Protein AF-A0A7D9HR45-F1 (afdb_monomer)

Secondary structure (DSSP, 8-state):
-HHHHHHHHHHHHHHHHHHHHHHHHHHHHHHHHHHHHHHHHHHHHHHHHS----SSHHHHHHHHHHHHHHHHHHHHHHHHHTT-HHHHHHHHHHHHHHHHHHHHHHHHHHHSTTTHHHHHHHHH-TT-SSHHHHHHHHHHHHHHHHHHHHHHHHHHTT---------------------PPP------------------HHHHHHHHHHHHHSS----HHHHHHHHHHHHHHHHHHHHHHHS--

Solvent-accessible surface area (backbone atoms only — not comparable to full-atom values): 14797 Å² total; per-residue (Å²): 110,69,70,56,53,52,52,53,50,53,50,51,51,52,50,50,51,50,53,51,51,53,50,50,54,47,52,54,51,51,54,52,51,54,51,50,54,53,51,49,53,51,49,53,56,52,58,63,66,65,64,76,88,63,94,42,74,62,57,45,53,50,52,56,50,52,50,54,44,49,51,30,51,52,52,19,50,54,24,50,76,71,67,36,58,70,58,19,51,49,29,50,51,52,36,49,52,56,50,56,55,47,52,52,48,51,51,54,19,72,75,36,97,62,22,60,58,52,44,52,56,51,74,68,40,92,78,55,89,41,77,67,54,45,57,49,47,55,51,49,49,58,49,48,51,53,49,51,53,51,56,53,53,61,62,63,67,75,72,70,86,87,79,85,89,88,84,88,85,90,86,89,84,86,87,81,92,85,78,88,78,85,80,90,82,84,84,90,84,78,83,82,77,68,95,74,77,81,71,43,74,64,54,55,50,52,52,52,54,54,58,63,71,75,49,97,70,94,46,74,64,59,57,52,51,52,52,55,53,51,53,52,55,55,56,48,54,59,54,58,65,62,72,74,112

Nearest PDB structures (foldseek):
  4whe-assembly1_A  TM=5.361E-01  e=1.470E+00  Escherichia coli K-12
  7abk-assembly1_A  TM=2.715E-01  e=7.198E-01  Synechocystis sp. PCC 6803 substr. Kazusa

Sequence (245 aa):
MKEFIEKSLTQMCQQLTNVVDDRLAHLKRELSADNSATLETFANKKARLEKPQFKSKGNEQQYNHQLGVLDTVESATTALEHQDIDKAISFLQEGKVAIEARMKLIKLADTNDHGWQTVAEYMTNELADNSDDEKRIDRAEKTAEKKAKKANASKTSKSRPFQGYPNRIPYRNSMASRRPVFPDHNGPSGNAIGPCYKLSVASMYIALCFALESQHYRSTAVIRLLCSYLERLSSNKHKVLQATC

Radius of gyration: 37.07 Å; Cα contacts (8 Å, |Δi|>4): 46; chains: 1; bounding box: 98×56×125 Å

pLDDT: mean 71.06, std 19.85, range [32.88, 97.5]

Structure (mmCIF, N/CA/C/O backbone):
data_AF-A0A7D9HR45-F1
#
_entry.id   AF-A0A7D9HR45-F1
#
loop_
_atom_site.group_PDB
_atom_site.id
_atom_site.type_symbol
_atom_site.label_atom_id
_atom_site.label_alt_id
_atom_site.label_comp_id
_atom_site.label_asym_id
_atom_site.label_entity_id
_atom_site.label_seq_id
_atom_site.pdbx_PDB_ins_code
_atom_site.Cartn_x
_atom_site.Cartn_y
_atom_site.Cartn_z
_atom_site.occupancy
_atom_site.B_iso_or_equiv
_atom_site.auth_seq_id
_atom_site.auth_comp_id
_atom_site.auth_asym_id
_atom_site.auth_atom_id
_atom_site.pdbx_PDB_model_num
ATOM 1 N N . MET A 1 1 ? -44.336 4.864 53.335 1.00 78.69 1 MET A N 1
ATOM 2 C CA . MET A 1 1 ? -44.553 5.042 51.878 1.00 78.69 1 MET A CA 1
ATOM 3 C C . MET A 1 1 ? -43.667 6.147 51.297 1.00 78.69 1 MET A C 1
ATOM 5 O O . MET A 1 1 ? -42.874 5.827 50.427 1.00 78.69 1 MET A O 1
ATOM 9 N N . LYS A 1 2 ? -43.702 7.392 51.806 1.00 88.56 2 LYS A N 1
ATOM 10 C CA . LYS A 1 2 ? -42.804 8.483 51.349 1.00 88.56 2 LYS A CA 1
ATOM 11 C C . LYS A 1 2 ? -41.308 8.132 51.400 1.00 88.56 2 LYS A C 1
ATOM 13 O O . LYS A 1 2 ? -40.626 8.255 50.396 1.00 88.56 2 LYS A O 1
ATOM 18 N N . GLU A 1 3 ? -40.840 7.601 52.526 1.00 90.69 3 GLU A N 1
ATOM 19 C CA . GLU A 1 3 ? -39.423 7.250 52.727 1.00 90.69 3 GLU A CA 1
ATOM 20 C C . GLU A 1 3 ? -38.926 6.142 51.773 1.00 90.69 3 GLU A C 1
ATOM 22 O O . GLU A 1 3 ? -37.764 6.104 51.381 1.00 90.69 3 GLU A O 1
ATOM 27 N N . PHE A 1 4 ? -39.824 5.241 51.363 1.00 92.31 4 PHE A N 1
ATOM 28 C CA . PHE A 1 4 ? -39.520 4.197 50.383 1.00 92.31 4 PHE A CA 1
ATOM 29 C C . PHE A 1 4 ? -39.374 4.782 48.972 1.00 92.31 4 PHE A C 1
ATOM 31 O O . PHE A 1 4 ? -38.443 4.435 48.251 1.00 92.31 4 PHE A O 1
ATOM 38 N N . ILE A 1 5 ? -40.261 5.712 48.605 1.00 93.06 5 ILE A N 1
ATOM 39 C CA . ILE A 1 5 ? -40.208 6.425 47.322 1.00 93.06 5 ILE A CA 1
ATOM 40 C C . ILE A 1 5 ? -38.920 7.256 47.230 1.00 93.06 5 ILE A C 1
ATOM 42 O O . ILE A 1 5 ? -38.242 7.224 46.210 1.00 93.06 5 ILE A O 1
ATOM 46 N N . GLU A 1 6 ? -38.540 7.943 48.306 1.00 94.44 6 GLU A N 1
ATOM 47 C CA . GLU A 1 6 ? -37.326 8.763 48.366 1.00 94.44 6 GLU A CA 1
ATOM 48 C C . GLU A 1 6 ? -36.039 7.931 48.245 1.00 94.44 6 GLU A C 1
ATOM 50 O O . GLU A 1 6 ? -35.143 8.279 47.470 1.00 94.44 6 GLU A O 1
ATOM 55 N N . LYS A 1 7 ? -35.976 6.776 48.924 1.00 94.44 7 LYS A N 1
ATOM 56 C CA . LYS A 1 7 ? -34.871 5.814 48.768 1.00 94.44 7 LYS A CA 1
ATOM 57 C C . LYS A 1 7 ? -34.791 5.278 47.336 1.00 94.44 7 LYS A C 1
ATOM 59 O O . LYS A 1 7 ? -33.706 5.246 46.761 1.00 94.44 7 LYS A O 1
ATOM 64 N N . SER A 1 8 ? -35.929 4.926 46.735 1.00 94.56 8 SER A N 1
ATOM 65 C CA . SER A 1 8 ? -35.987 4.430 45.355 1.00 94.56 8 SER A CA 1
ATOM 66 C C . SER A 1 8 ? -35.562 5.486 44.328 1.00 94.56 8 SER A C 1
ATOM 68 O O . SER A 1 8 ? -34.850 5.157 43.382 1.00 94.56 8 SER A O 1
ATOM 70 N N . LEU A 1 9 ? -35.974 6.746 44.497 1.00 93.31 9 LEU A N 1
ATOM 71 C CA . LEU A 1 9 ? -35.584 7.849 43.612 1.00 93.31 9 LEU A CA 1
ATOM 72 C C . LEU A 1 9 ? -34.087 8.145 43.720 1.00 93.31 9 LEU A C 1
ATOM 74 O O . LEU A 1 9 ? -33.412 8.248 42.700 1.00 93.31 9 LEU A O 1
ATOM 78 N N . THR A 1 10 ? -33.555 8.205 44.942 1.00 95.50 10 THR A N 1
ATOM 79 C CA . THR A 1 10 ? -32.117 8.405 45.177 1.00 95.50 10 THR A CA 1
ATOM 80 C C . THR A 1 10 ? -31.291 7.288 44.539 1.00 95.50 10 THR A C 1
ATOM 82 O O . THR A 1 10 ? -30.285 7.557 43.885 1.00 95.50 10 THR A O 1
ATOM 85 N N . GLN A 1 11 ? -31.745 6.037 44.657 1.00 96.00 11 GLN A N 1
ATOM 86 C CA . GLN A 1 11 ? -31.084 4.892 44.036 1.00 96.00 11 GLN A CA 1
ATOM 87 C C . GLN A 1 11 ? -31.088 4.980 42.503 1.00 96.00 11 GLN A C 1
ATOM 89 O O . GLN A 1 11 ? -30.051 4.746 41.885 1.00 96.00 11 GLN A O 1
ATOM 94 N N . MET A 1 12 ? -32.211 5.364 41.887 1.00 95.12 12 MET A N 1
ATOM 95 C CA . MET A 1 12 ? -32.281 5.561 40.433 1.00 95.12 12 MET A CA 1
ATOM 96 C C . MET A 1 12 ? -31.390 6.712 39.959 1.00 95.12 12 MET A C 1
ATOM 98 O O . MET A 1 12 ? -30.691 6.559 38.961 1.00 95.12 12 MET A O 1
ATOM 102 N N . CYS A 1 13 ? -31.364 7.838 40.677 1.00 95.44 13 CYS A N 1
ATOM 103 C CA . CYS A 1 13 ? -30.472 8.954 40.361 1.00 95.44 13 CYS A CA 1
ATOM 104 C C . CYS A 1 13 ? -29.003 8.529 40.433 1.00 95.44 13 CYS A C 1
ATOM 106 O O . CYS A 1 13 ? -28.241 8.831 39.522 1.00 95.44 13 CYS A O 1
ATOM 108 N N . GLN A 1 14 ? -28.618 7.766 41.461 1.00 95.81 14 GLN A N 1
ATOM 109 C CA . GLN A 1 14 ? -27.256 7.251 41.586 1.00 95.81 14 GLN A CA 1
ATOM 110 C C . GLN A 1 14 ? -26.893 6.310 40.429 1.00 95.81 14 GLN A C 1
ATOM 112 O O . GLN A 1 14 ? -25.796 6.397 39.884 1.00 95.81 14 GLN A O 1
ATOM 117 N N . GLN A 1 15 ? -27.814 5.430 40.024 1.00 96.38 15 GLN A N 1
ATOM 118 C CA . GLN A 1 15 ? -27.613 4.554 38.868 1.00 96.38 15 GLN A CA 1
ATOM 119 C C . GLN A 1 15 ? -27.445 5.351 37.571 1.00 96.38 15 GLN A C 1
ATOM 121 O O . GLN A 1 15 ? -26.563 5.037 36.777 1.00 96.38 15 GLN A O 1
ATOM 126 N N . LEU A 1 16 ? -28.255 6.392 37.369 1.00 96.56 16 LEU A N 1
ATOM 127 C CA . LEU A 1 16 ? -28.152 7.287 36.217 1.00 96.56 16 LEU A CA 1
ATOM 128 C C . LEU A 1 16 ? -26.807 8.011 36.179 1.00 96.56 16 LEU A C 1
ATOM 130 O O . LEU A 1 16 ? -26.160 8.007 35.136 1.00 96.56 16 LEU A O 1
ATOM 134 N N . THR A 1 17 ? -26.365 8.568 37.308 1.00 96.88 17 THR A N 1
ATOM 135 C CA . THR A 1 17 ? -25.050 9.213 37.421 1.00 96.88 17 THR A CA 1
ATOM 136 C C . THR A 1 17 ? -23.937 8.242 37.052 1.00 96.88 17 THR A C 1
ATOM 138 O O . THR A 1 17 ? -23.129 8.553 36.184 1.00 96.88 17 THR A O 1
ATOM 141 N N . ASN A 1 18 ? -23.960 7.026 37.607 1.00 96.06 18 ASN A N 1
ATOM 142 C CA . ASN A 1 18 ? -22.952 6.012 37.305 1.00 96.06 18 ASN A CA 1
ATOM 143 C C . ASN A 1 18 ? -22.939 5.647 35.808 1.00 96.06 18 ASN A C 1
ATOM 145 O O . ASN A 1 18 ? -21.875 5.572 35.205 1.00 96.06 18 ASN A O 1
ATOM 149 N N . VAL A 1 19 ? -24.109 5.470 35.179 1.00 97.50 19 VAL A N 1
ATOM 150 C CA . VAL A 1 19 ? -24.196 5.175 33.737 1.00 97.50 19 VAL A CA 1
ATOM 151 C C . VAL A 1 19 ? -23.663 6.337 32.900 1.00 97.50 19 VAL A C 1
ATOM 153 O O . VAL A 1 19 ? -22.971 6.106 31.910 1.00 97.50 19 VAL A O 1
ATOM 156 N N . VAL A 1 20 ? -23.976 7.579 33.267 1.00 96.75 20 VAL A N 1
ATOM 157 C CA . VAL A 1 20 ? -23.471 8.765 32.563 1.00 96.75 20 VAL A CA 1
ATOM 158 C C . VAL A 1 20 ? -21.953 8.861 32.695 1.00 96.75 20 VAL A C 1
ATOM 160 O O . VAL A 1 20 ? -21.279 9.043 31.681 1.00 96.75 20 VAL A O 1
ATOM 163 N N . ASP A 1 21 ? -21.410 8.666 33.895 1.00 96.62 21 ASP A N 1
ATOM 164 C CA . ASP A 1 21 ? -19.968 8.686 34.149 1.00 96.62 21 ASP A CA 1
ATOM 165 C C . ASP A 1 21 ? -19.244 7.572 33.384 1.00 96.62 21 ASP A C 1
ATOM 167 O O . ASP A 1 21 ? -18.230 7.828 32.731 1.00 96.62 21 ASP A O 1
ATOM 171 N N . ASP A 1 22 ? -19.799 6.357 33.368 1.00 96.62 22 ASP A N 1
ATOM 172 C CA . ASP A 1 22 ? -19.251 5.226 32.617 1.00 96.62 22 ASP A CA 1
ATOM 173 C C . ASP A 1 22 ? -19.223 5.508 31.109 1.00 96.62 22 ASP A C 1
ATOM 175 O O . ASP A 1 22 ? -18.230 5.224 30.429 1.00 96.62 22 ASP A O 1
ATOM 179 N N . ARG A 1 23 ? -20.296 6.101 30.567 1.00 96.50 23 ARG A N 1
ATOM 180 C CA . ARG A 1 23 ? -20.385 6.458 29.143 1.00 96.50 23 ARG A CA 1
ATOM 181 C C . ARG A 1 23 ? -19.470 7.624 28.790 1.00 96.50 23 ARG A C 1
ATOM 183 O O . ARG A 1 23 ? -18.817 7.567 27.752 1.00 96.50 23 ARG A O 1
ATOM 190 N N . LEU A 1 24 ? -19.348 8.633 29.648 1.00 96.88 24 LEU A N 1
ATOM 191 C CA . LEU A 1 24 ? -18.399 9.731 29.458 1.00 96.88 24 LEU A CA 1
ATOM 192 C C . LEU A 1 24 ? -16.952 9.240 29.528 1.00 96.88 24 LEU A C 1
ATOM 194 O O . LEU A 1 24 ? -16.128 9.630 28.701 1.00 96.88 24 LEU A O 1
ATOM 198 N N . ALA A 1 25 ? -16.635 8.346 30.465 1.00 94.25 25 ALA A N 1
ATOM 1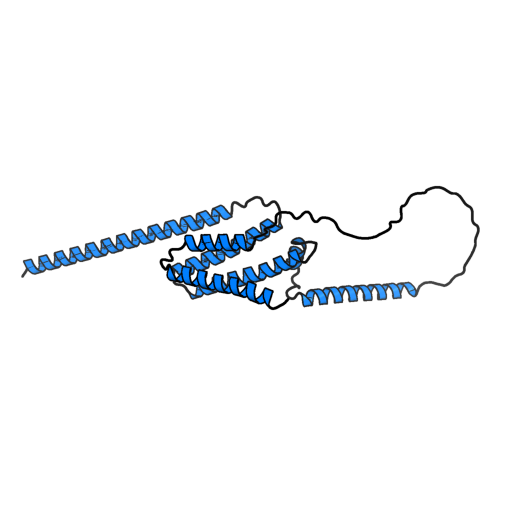99 C CA . ALA A 1 25 ? -15.318 7.733 30.564 1.00 94.25 25 ALA A CA 1
ATOM 200 C C . ALA A 1 25 ? -15.002 6.856 29.343 1.00 94.25 25 ALA A C 1
ATOM 202 O O . ALA A 1 25 ? -13.854 6.820 28.898 1.00 94.25 25 ALA A O 1
ATOM 203 N N . HIS A 1 26 ? -16.003 6.162 28.794 1.00 93.38 26 HIS A N 1
ATOM 204 C CA . HIS A 1 26 ? -15.876 5.408 27.548 1.00 93.38 26 HIS A CA 1
ATOM 205 C C . HIS A 1 26 ? -15.584 6.322 26.358 1.00 93.38 26 HIS A C 1
ATOM 207 O O . HIS A 1 26 ? -14.557 6.152 25.707 1.00 93.38 26 HIS A O 1
ATOM 213 N N . LEU A 1 27 ? -16.422 7.338 26.144 1.00 94.25 27 LEU A N 1
ATOM 214 C CA . LEU A 1 27 ? -16.266 8.304 25.056 1.00 94.25 27 LEU A CA 1
ATOM 215 C C . LEU A 1 27 ? -14.927 9.040 25.135 1.00 94.25 27 LEU A C 1
ATOM 217 O O . LEU A 1 27 ? -14.260 9.229 24.125 1.00 94.25 27 LEU A O 1
ATOM 221 N N . LYS A 1 28 ? -14.484 9.414 26.342 1.00 93.38 28 LYS A N 1
ATOM 222 C CA . LYS A 1 28 ? -13.169 10.031 26.549 1.00 93.38 28 LYS A CA 1
ATOM 223 C C . LYS A 1 28 ? -12.028 9.099 26.138 1.00 93.38 28 LYS A C 1
ATOM 225 O O . LYS A 1 28 ? -11.031 9.571 25.599 1.00 93.38 28 LYS A O 1
ATOM 230 N N . ARG A 1 29 ? -12.143 7.796 26.418 1.00 90.19 29 ARG A N 1
ATOM 231 C CA . ARG A 1 29 ? -11.140 6.801 26.011 1.00 90.19 29 ARG A CA 1
ATOM 232 C C . ARG A 1 29 ? -11.119 6.611 24.496 1.00 90.19 29 ARG A C 1
ATOM 234 O O . ARG A 1 29 ? -10.030 6.635 23.937 1.00 90.19 29 ARG A O 1
ATOM 241 N N . GLU A 1 30 ? -12.282 6.492 23.857 1.00 87.44 30 GLU A N 1
ATOM 242 C CA . GLU A 1 30 ? -12.395 6.397 22.391 1.00 87.44 30 GLU A CA 1
ATOM 243 C C . GLU A 1 30 ? -11.814 7.634 21.703 1.00 87.44 30 GLU A C 1
ATOM 245 O O . GLU A 1 30 ? -10.906 7.510 20.890 1.00 87.44 30 GLU A O 1
ATOM 250 N N . LEU A 1 31 ? -12.228 8.837 22.114 1.00 84.69 31 LEU A N 1
ATOM 251 C CA . LEU A 1 31 ? -11.752 10.083 21.510 1.00 84.69 31 LEU A CA 1
ATOM 252 C C . LEU A 1 31 ? -10.230 10.256 21.651 1.00 84.69 31 LEU A C 1
ATOM 254 O O . LEU A 1 31 ? -9.565 10.741 20.738 1.00 84.69 31 LEU A O 1
ATOM 258 N N . SER A 1 32 ? -9.663 9.879 22.801 1.00 85.50 32 SER A N 1
ATOM 259 C CA . SER A 1 32 ? -8.212 9.924 23.007 1.00 85.50 32 SER A CA 1
ATOM 260 C C . SER A 1 32 ? -7.472 8.928 22.113 1.00 85.50 32 SER A C 1
ATOM 262 O O . SER A 1 32 ? -6.438 9.289 21.555 1.00 85.50 32 SER A O 1
ATOM 264 N N . ALA A 1 33 ? -7.992 7.705 21.966 1.00 78.25 33 ALA A N 1
ATOM 265 C CA . ALA A 1 33 ? -7.389 6.674 21.126 1.00 78.25 33 ALA A CA 1
ATOM 266 C C . ALA A 1 33 ? -7.433 7.063 19.637 1.00 78.25 33 ALA A C 1
ATOM 268 O O . ALA A 1 33 ? -6.391 7.061 18.974 1.00 78.25 33 ALA A O 1
ATOM 269 N N . ASP A 1 34 ? -8.592 7.508 19.148 1.00 79.06 34 ASP A N 1
ATOM 270 C CA . ASP A 1 34 ? -8.790 7.933 17.758 1.00 79.06 34 ASP A CA 1
ATOM 271 C C . ASP A 1 34 ? -7.906 9.134 17.399 1.00 79.06 34 ASP A C 1
ATOM 273 O O . ASP A 1 34 ? -7.259 9.156 16.347 1.00 79.06 34 ASP A O 1
ATOM 277 N N . ASN A 1 35 ? -7.806 10.124 18.294 1.00 76.25 35 ASN A N 1
ATOM 278 C CA . ASN A 1 35 ? -6.944 11.286 18.080 1.00 76.25 35 ASN A CA 1
ATOM 279 C C . ASN A 1 35 ? -5.460 10.901 18.030 1.00 76.25 35 ASN A C 1
ATOM 281 O O . ASN A 1 35 ? -4.735 11.421 17.181 1.00 76.25 35 ASN A O 1
ATOM 285 N N . SER A 1 36 ? -4.990 9.991 18.895 1.00 73.69 36 SER A N 1
ATOM 286 C CA . SER A 1 36 ? -3.598 9.522 18.832 1.00 73.69 36 SER A CA 1
ATOM 287 C C . SER A 1 36 ? -3.296 8.771 17.535 1.00 73.69 36 SER A C 1
ATOM 289 O O . SER A 1 36 ? -2.312 9.091 16.871 1.00 73.69 36 SER A O 1
ATOM 291 N N . ALA A 1 37 ? -4.180 7.863 17.109 1.00 75.12 37 ALA A N 1
ATOM 292 C CA . ALA A 1 37 ? -4.012 7.109 15.868 1.00 75.12 37 ALA A CA 1
ATOM 293 C C . ALA A 1 37 ? -4.017 8.030 14.633 1.00 75.12 37 ALA A C 1
ATOM 295 O O . ALA A 1 37 ? -3.201 7.889 13.718 1.00 75.12 37 ALA A O 1
ATOM 296 N N . THR A 1 38 ? -4.884 9.045 14.632 1.00 73.00 38 THR A N 1
ATOM 297 C CA . THR A 1 38 ? -4.959 10.042 13.553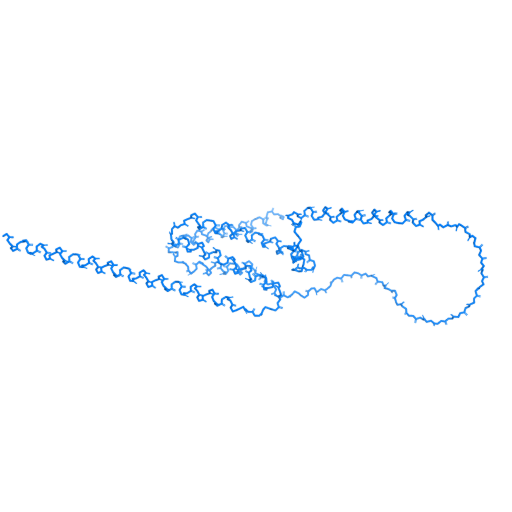 1.00 73.00 38 THR A CA 1
ATOM 298 C C . THR A 1 38 ? -3.698 10.914 13.487 1.00 73.00 38 THR A C 1
ATOM 300 O O . THR A 1 38 ? -3.193 11.213 12.404 1.00 73.00 38 THR A O 1
ATOM 303 N N . LEU A 1 39 ? -3.143 11.311 14.635 1.00 70.44 39 LEU A N 1
ATOM 304 C CA . LEU A 1 39 ? -1.902 12.087 14.678 1.00 70.44 39 LEU A CA 1
ATOM 305 C C . LEU A 1 39 ? -0.688 11.259 14.250 1.00 70.44 39 LEU A C 1
ATOM 307 O O . LEU A 1 39 ? 0.158 11.768 13.515 1.00 70.44 39 LEU A O 1
ATOM 311 N N . GLU A 1 40 ? -0.608 9.992 14.657 1.00 73.88 40 GLU A N 1
ATOM 312 C CA . GLU A 1 40 ? 0.475 9.092 14.250 1.00 73.88 40 GLU A CA 1
ATOM 313 C C . GLU A 1 40 ? 0.441 8.790 12.751 1.00 73.88 40 GLU A C 1
ATOM 315 O O . GLU A 1 40 ? 1.465 8.889 12.074 1.00 73.88 40 GLU A O 1
ATOM 320 N N . THR A 1 41 ? -0.733 8.499 12.189 1.00 72.75 41 THR A N 1
ATOM 321 C CA . THR A 1 41 ? -0.888 8.290 10.740 1.00 72.75 41 THR A CA 1
ATOM 322 C C . THR A 1 41 ? -0.517 9.542 9.943 1.00 72.75 41 THR A C 1
ATOM 324 O O . THR A 1 41 ? 0.205 9.445 8.947 1.00 72.75 41 THR A O 1
ATOM 327 N N . PHE A 1 42 ? -0.920 10.733 10.396 1.00 67.69 42 PHE A N 1
ATOM 328 C CA . PHE A 1 42 ? -0.520 11.994 9.768 1.00 67.69 42 PHE A CA 1
ATOM 329 C C . PHE A 1 42 ? 0.988 12.254 9.884 1.00 67.69 42 PHE A C 1
ATOM 331 O O . PHE A 1 42 ? 1.621 12.652 8.904 1.00 67.69 42 PHE A O 1
ATOM 338 N N . ALA A 1 43 ? 1.588 12.000 11.049 1.00 66.75 43 ALA A N 1
ATOM 339 C CA . ALA A 1 43 ? 3.026 12.143 11.263 1.00 66.75 43 ALA A CA 1
ATOM 340 C C . ALA A 1 43 ? 3.831 11.181 10.376 1.00 66.75 43 ALA A C 1
ATOM 342 O O . ALA A 1 43 ? 4.791 11.605 9.732 1.00 66.75 43 ALA A O 1
ATOM 343 N N . ASN A 1 44 ? 3.396 9.925 10.259 1.00 72.31 44 ASN A N 1
ATOM 344 C CA . ASN A 1 44 ? 4.008 8.925 9.387 1.00 72.31 44 ASN A CA 1
ATOM 345 C C . ASN A 1 44 ? 3.903 9.321 7.910 1.00 72.31 44 ASN A C 1
ATOM 347 O O . ASN A 1 44 ? 4.896 9.264 7.185 1.00 72.31 44 ASN A O 1
ATOM 351 N N . LYS A 1 45 ? 2.734 9.797 7.463 1.00 73.12 45 LYS A N 1
ATOM 352 C CA . LYS A 1 45 ? 2.549 10.327 6.101 1.00 73.12 45 LYS A CA 1
ATOM 353 C C . LYS A 1 45 ? 3.426 11.550 5.836 1.00 73.12 45 LYS A C 1
ATOM 355 O O . LYS A 1 45 ? 4.054 11.635 4.785 1.00 73.12 45 LYS A O 1
ATOM 360 N N . LYS A 1 46 ? 3.543 12.464 6.801 1.00 65.31 46 LYS A N 1
ATOM 361 C CA . LYS A 1 46 ? 4.410 13.645 6.705 1.00 65.31 46 LYS A CA 1
ATOM 362 C C . LYS A 1 46 ? 5.896 13.274 6.645 1.00 65.31 46 LYS A C 1
ATOM 364 O O . LYS A 1 46 ? 6.608 13.810 5.803 1.00 65.31 46 LYS A O 1
ATOM 369 N N . ALA A 1 47 ? 6.354 12.330 7.465 1.00 65.69 47 ALA A N 1
ATOM 370 C CA . ALA A 1 47 ? 7.735 11.843 7.444 1.00 65.69 47 ALA A CA 1
ATOM 371 C C . ALA A 1 47 ? 8.100 11.167 6.107 1.00 65.69 47 ALA A C 1
ATOM 373 O O . ALA A 1 47 ? 9.237 11.255 5.658 1.00 65.69 47 ALA A O 1
ATOM 374 N N . ARG A 1 48 ? 7.129 10.546 5.424 1.00 72.19 48 ARG A N 1
ATOM 375 C CA . ARG A 1 48 ? 7.313 9.965 4.078 1.00 72.19 48 ARG A CA 1
ATOM 376 C C . ARG A 1 48 ? 7.423 11.019 2.966 1.00 72.19 48 ARG A C 1
ATOM 378 O O . ARG A 1 48 ? 7.966 10.728 1.902 1.00 72.19 48 ARG A O 1
ATOM 385 N N . LEU A 1 49 ? 6.920 12.237 3.191 1.00 63.53 49 LEU A N 1
ATOM 386 C CA . LEU A 1 49 ? 7.044 13.355 2.245 1.00 63.53 49 LEU A CA 1
ATOM 387 C C . LEU A 1 49 ? 8.422 14.027 2.302 1.00 63.53 49 LEU A C 1
ATOM 389 O O . LEU A 1 49 ? 8.829 14.646 1.316 1.00 63.53 49 LEU A O 1
ATOM 393 N N . GLU A 1 50 ? 9.163 13.871 3.404 1.00 66.12 50 GLU A N 1
ATOM 394 C CA . GLU A 1 50 ? 10.588 14.208 3.483 1.00 66.12 50 GLU A CA 1
ATOM 395 C C . GLU A 1 50 ? 11.392 13.169 2.690 1.00 66.12 50 GLU A C 1
ATOM 397 O O . GLU A 1 50 ? 11.998 12.240 3.222 1.00 66.12 50 GLU A O 1
ATOM 402 N N . LYS A 1 51 ? 11.320 13.289 1.360 1.00 67.19 51 LYS A N 1
ATOM 403 C CA . LYS A 1 51 ? 11.901 12.320 0.432 1.00 67.19 51 LYS A CA 1
ATOM 404 C C . LYS A 1 51 ? 13.412 12.205 0.658 1.00 67.19 51 LYS A C 1
ATOM 406 O O . LYS A 1 51 ? 14.120 13.210 0.550 1.00 67.19 51 LYS A O 1
ATOM 411 N N . PRO A 1 52 ? 13.939 10.988 0.867 1.00 73.31 52 PRO A N 1
ATOM 412 C CA . PRO A 1 52 ? 15.371 10.751 0.781 1.00 73.31 52 PRO A CA 1
ATOM 413 C C . PRO A 1 52 ? 15.883 11.173 -0.599 1.00 73.31 52 PRO A C 1
ATOM 415 O O . PRO A 1 52 ? 15.223 10.937 -1.613 1.00 73.31 52 PRO A O 1
ATOM 418 N N . GLN A 1 53 ? 17.081 11.753 -0.676 1.00 81.88 53 GLN A N 1
ATOM 419 C CA . GLN A 1 53 ? 17.708 11.985 -1.974 1.00 81.88 53 GLN A CA 1
ATOM 420 C C . GLN A 1 53 ? 18.171 10.640 -2.555 1.00 81.88 53 GLN A C 1
ATOM 422 O O . GLN A 1 53 ? 19.152 10.044 -2.103 1.00 81.88 53 GLN A O 1
ATOM 427 N N . PHE A 1 54 ? 17.445 10.131 -3.550 1.00 84.69 54 PHE A N 1
ATOM 428 C CA . PHE A 1 54 ? 17.770 8.856 -4.181 1.00 84.69 54 PHE A CA 1
ATOM 429 C C . PHE A 1 54 ? 18.962 8.998 -5.133 1.00 84.69 54 PHE A C 1
ATOM 431 O O . PHE A 1 54 ? 19.010 9.888 -5.975 1.00 84.69 54 PHE A O 1
ATOM 438 N N . LYS A 1 55 ? 19.913 8.060 -5.049 1.00 87.44 55 LYS A N 1
ATOM 439 C CA . LYS A 1 55 ? 21.083 8.004 -5.949 1.00 87.44 55 LYS A CA 1
ATOM 440 C C . LYS A 1 55 ? 20.733 7.589 -7.384 1.00 87.44 55 LYS A C 1
ATOM 442 O O . LYS A 1 55 ? 21.508 7.834 -8.298 1.00 87.44 55 LYS A O 1
ATOM 447 N N . SER A 1 56 ? 19.606 6.901 -7.569 1.00 85.81 56 SER A N 1
ATOM 448 C CA . SER A 1 56 ? 19.155 6.363 -8.854 1.00 85.81 56 SER A CA 1
ATOM 449 C C . SER A 1 56 ? 17.664 6.613 -9.029 1.00 85.81 56 SER A C 1
ATOM 451 O O . SER A 1 56 ? 16.879 6.339 -8.118 1.00 85.81 56 SER A O 1
ATOM 453 N N . LYS A 1 57 ? 17.275 7.045 -10.232 1.00 84.75 57 LYS A N 1
ATOM 454 C CA . LYS A 1 57 ? 15.875 7.254 -10.626 1.00 84.75 57 LYS A CA 1
ATOM 455 C C . LYS A 1 57 ? 15.041 5.971 -10.516 1.00 84.75 57 LYS A C 1
ATOM 457 O O . LYS A 1 57 ? 13.871 6.026 -10.159 1.00 84.75 57 LYS A O 1
ATOM 462 N N . GLY A 1 58 ? 15.644 4.803 -10.761 1.00 84.81 58 GLY A N 1
ATOM 463 C CA . GLY A 1 58 ? 14.963 3.515 -10.589 1.00 84.81 58 GLY A CA 1
ATOM 464 C C . GLY A 1 58 ? 14.597 3.239 -9.126 1.00 84.81 58 GLY A C 1
ATOM 465 O O . GLY A 1 58 ? 13.495 2.776 -8.844 1.00 84.81 58 GLY A O 1
ATOM 466 N N . ASN A 1 59 ? 15.478 3.594 -8.185 1.00 87.81 59 ASN A N 1
ATOM 467 C CA . ASN A 1 59 ? 15.213 3.425 -6.752 1.00 87.81 59 ASN A CA 1
ATOM 468 C C . ASN A 1 59 ? 14.124 4.381 -6.266 1.00 87.81 59 ASN A C 1
ATOM 470 O O . ASN A 1 59 ? 13.274 3.980 -5.478 1.00 87.81 59 ASN A O 1
ATOM 474 N N . GLU A 1 60 ? 14.119 5.616 -6.767 1.00 87.94 6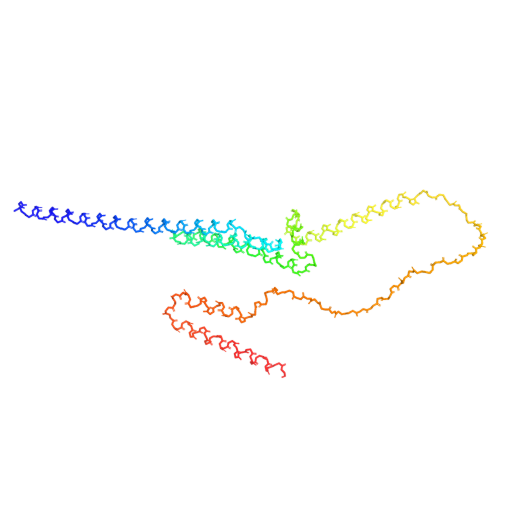0 GLU A N 1
ATOM 475 C CA . GLU A 1 60 ? 13.047 6.573 -6.492 1.00 87.94 60 GLU A CA 1
ATOM 476 C C . GLU A 1 60 ? 11.688 6.046 -6.976 1.00 87.94 60 GLU A C 1
ATOM 478 O O . GLU A 1 60 ? 10.710 6.059 -6.232 1.00 87.94 60 GLU A O 1
ATOM 483 N N . GLN A 1 61 ? 11.624 5.506 -8.197 1.00 85.31 61 GLN A N 1
ATOM 484 C CA . GLN A 1 61 ? 10.397 4.902 -8.723 1.00 85.31 61 GLN A CA 1
ATOM 485 C C . GLN A 1 61 ? 9.930 3.703 -7.890 1.00 85.31 61 GLN A C 1
ATOM 487 O O . GLN A 1 61 ? 8.731 3.533 -7.688 1.00 85.31 61 GLN A O 1
ATOM 492 N N . GLN A 1 62 ? 10.858 2.872 -7.406 1.00 89.31 62 GLN A N 1
ATOM 493 C CA . GLN A 1 62 ? 10.524 1.755 -6.520 1.00 89.31 62 GLN A CA 1
ATOM 494 C C . GLN A 1 62 ? 9.987 2.227 -5.176 1.00 89.31 62 GLN A C 1
ATOM 496 O O . GLN A 1 62 ? 8.971 1.719 -4.715 1.00 89.31 62 GLN A O 1
ATOM 501 N N . TYR A 1 63 ? 10.635 3.220 -4.575 1.00 90.00 63 TYR A N 1
ATOM 502 C CA . TYR A 1 63 ? 10.184 3.789 -3.316 1.00 90.00 63 TYR A CA 1
ATOM 503 C C . TYR A 1 63 ? 8.779 4.385 -3.440 1.00 90.00 63 TYR A C 1
ATOM 505 O O . TYR A 1 63 ? 7.914 4.074 -2.630 1.00 90.00 63 TYR A O 1
ATOM 513 N N . ASN A 1 64 ? 8.524 5.175 -4.488 1.00 88.69 64 ASN A N 1
ATOM 514 C CA . ASN A 1 64 ? 7.211 5.784 -4.712 1.00 88.69 64 ASN A CA 1
ATOM 515 C C . ASN A 1 64 ? 6.115 4.734 -4.958 1.00 88.69 64 ASN A C 1
ATOM 517 O O . ASN A 1 64 ? 5.003 4.886 -4.461 1.00 88.69 64 ASN A O 1
ATOM 521 N N . HIS A 1 65 ? 6.416 3.658 -5.694 1.00 90.88 65 HIS A N 1
ATOM 522 C CA . HIS A 1 65 ? 5.469 2.551 -5.866 1.00 90.88 65 HIS A CA 1
ATOM 523 C C . HIS A 1 65 ? 5.179 1.846 -4.535 1.00 90.88 65 HIS A C 1
ATOM 525 O O . HIS A 1 65 ? 4.013 1.652 -4.196 1.00 90.88 65 HIS A O 1
ATOM 531 N N . GLN A 1 66 ? 6.215 1.536 -3.750 1.00 92.88 66 GLN A N 1
ATOM 532 C CA . GLN A 1 66 ? 6.056 0.890 -2.447 1.00 92.88 66 GLN A CA 1
ATOM 533 C C . GLN A 1 66 ? 5.290 1.770 -1.454 1.00 92.88 66 GLN A C 1
ATOM 535 O O . GLN A 1 66 ? 4.534 1.249 -0.638 1.00 92.88 66 GLN A O 1
ATOM 540 N N . LEU A 1 67 ? 5.463 3.090 -1.536 1.00 90.25 67 LEU A N 1
ATOM 541 C CA . LEU A 1 67 ? 4.708 4.060 -0.753 1.00 90.25 67 LEU A CA 1
ATOM 542 C C . LEU A 1 67 ? 3.209 3.979 -1.070 1.00 90.25 67 LEU A C 1
ATOM 544 O O . LEU A 1 67 ? 2.402 3.882 -0.153 1.00 90.25 67 LEU A O 1
ATOM 548 N N . GLY A 1 68 ? 2.846 3.922 -2.355 1.00 89.31 68 GLY A N 1
ATOM 549 C CA . GLY A 1 68 ? 1.455 3.726 -2.768 1.00 89.31 68 GLY A CA 1
ATOM 550 C C . GLY A 1 68 ? 0.879 2.385 -2.301 1.00 89.31 68 GLY A C 1
ATOM 551 O O . GLY A 1 68 ? -0.229 2.341 -1.777 1.00 89.31 68 GLY A O 1
ATOM 552 N N . VAL A 1 69 ? 1.644 1.291 -2.410 1.00 93.00 69 VAL A N 1
ATOM 553 C CA . VAL A 1 69 ? 1.213 -0.023 -1.892 1.00 93.00 69 VAL A CA 1
ATOM 554 C C . VAL A 1 69 ? 1.004 0.028 -0.376 1.00 93.00 69 VAL A C 1
ATOM 556 O O . VAL A 1 69 ? 0.012 -0.498 0.123 1.00 93.00 69 VAL A O 1
ATOM 559 N N . LEU A 1 70 ? 1.895 0.686 0.366 1.00 90.69 70 LEU A N 1
ATOM 560 C CA . LEU A 1 70 ? 1.746 0.848 1.810 1.00 90.69 70 LEU A CA 1
ATOM 561 C C . LEU A 1 70 ? 0.465 1.616 2.162 1.00 90.69 70 LEU A C 1
ATOM 563 O O . LEU A 1 70 ? -0.281 1.158 3.023 1.00 90.69 70 LEU A O 1
ATOM 567 N N . ASP A 1 71 ? 0.160 2.702 1.449 1.00 90.94 71 ASP A N 1
ATOM 568 C CA . ASP A 1 71 ? -1.076 3.465 1.648 1.00 90.94 71 ASP A CA 1
ATOM 569 C C . ASP A 1 71 ? -2.334 2.610 1.386 1.00 90.94 71 ASP A C 1
ATOM 571 O O . ASP A 1 71 ? -3.315 2.716 2.129 1.00 90.94 71 ASP A O 1
ATOM 575 N N . THR A 1 72 ? -2.317 1.715 0.385 1.00 93.56 72 THR A N 1
ATOM 576 C CA . THR A 1 72 ? -3.443 0.782 0.147 1.00 93.56 72 THR A CA 1
ATOM 577 C C . THR A 1 72 ? -3.624 -0.214 1.295 1.00 93.56 72 THR A C 1
ATOM 579 O O . THR A 1 72 ? -4.751 -0.489 1.706 1.00 93.56 72 THR A O 1
ATOM 582 N N . VAL A 1 73 ? -2.527 -0.719 1.869 1.00 94.19 73 VAL A N 1
ATOM 583 C CA . VAL A 1 73 ? -2.561 -1.660 3.001 1.00 94.19 73 VAL A CA 1
ATOM 584 C C . VAL A 1 73 ? -3.013 -0.969 4.289 1.00 94.19 73 VAL A C 1
ATOM 586 O O . VAL A 1 73 ? -3.814 -1.529 5.037 1.00 94.19 73 VAL A O 1
ATOM 589 N N . GLU A 1 74 ? -2.553 0.257 4.543 1.00 91.69 74 GLU A N 1
ATOM 590 C CA . GLU A 1 74 ? -3.026 1.073 5.668 1.00 91.69 74 GLU A CA 1
ATOM 591 C C . GLU A 1 74 ? -4.524 1.369 5.536 1.00 91.69 74 GLU A C 1
ATOM 593 O O . GLU A 1 74 ? -5.269 1.172 6.492 1.00 91.69 74 GLU A O 1
ATOM 598 N N . SER A 1 75 ? -4.992 1.725 4.336 1.00 91.31 75 SER A N 1
ATOM 599 C CA . SER A 1 75 ? -6.419 1.962 4.071 1.00 91.31 75 SER A CA 1
ATOM 600 C C . SER A 1 75 ? -7.267 0.704 4.292 1.00 91.31 75 SER A C 1
ATOM 602 O O . SER A 1 75 ? -8.349 0.781 4.874 1.00 91.31 75 SER A O 1
ATOM 604 N N . ALA A 1 76 ? -6.763 -0.471 3.895 1.00 93.25 76 ALA A N 1
ATOM 605 C CA . ALA A 1 76 ? -7.405 -1.750 4.194 1.00 93.25 76 ALA A CA 1
ATOM 606 C C . ALA A 1 76 ? -7.459 -2.029 5.705 1.00 93.25 76 ALA A C 1
ATOM 608 O O . ALA A 1 76 ? -8.469 -2.516 6.204 1.00 93.25 76 ALA A O 1
ATOM 609 N N . THR A 1 77 ? -6.392 -1.698 6.436 1.00 92.56 77 THR A N 1
ATOM 610 C CA . THR A 1 77 ? -6.308 -1.898 7.891 1.00 92.56 77 THR A CA 1
ATOM 611 C C . THR A 1 77 ? -7.329 -1.023 8.614 1.00 92.56 77 THR A C 1
ATOM 613 O O . THR A 1 77 ? -8.110 -1.537 9.409 1.00 92.56 77 THR A O 1
ATOM 616 N N . THR A 1 78 ? -7.418 0.259 8.256 1.00 90.00 78 THR A N 1
ATOM 617 C CA . THR A 1 78 ? -8.433 1.177 8.793 1.00 90.00 78 THR A CA 1
ATOM 618 C C . THR A 1 78 ? -9.856 0.727 8.448 1.00 90.00 78 THR A C 1
ATOM 620 O O . THR A 1 78 ? -10.750 0.784 9.288 1.00 90.00 78 THR A O 1
ATOM 623 N N . ALA A 1 79 ? -10.093 0.210 7.237 1.00 92.00 79 ALA A N 1
ATOM 624 C CA . ALA A 1 79 ? -11.397 -0.356 6.886 1.00 92.00 79 ALA A CA 1
ATOM 625 C C . ALA A 1 79 ? -11.764 -1.561 7.778 1.00 92.00 79 ALA A C 1
ATOM 627 O O . ALA A 1 79 ? -12.908 -1.667 8.221 1.00 92.00 79 ALA A O 1
ATOM 628 N N . LEU A 1 80 ? -10.797 -2.426 8.109 1.00 91.81 80 LEU A N 1
ATOM 629 C CA . LEU A 1 80 ? -11.003 -3.545 9.036 1.00 91.81 80 LEU A CA 1
ATOM 630 C C . LEU A 1 80 ? -11.275 -3.084 10.475 1.00 91.81 80 LEU A C 1
ATOM 632 O O . LEU A 1 80 ? -12.126 -3.676 11.137 1.00 91.81 80 LEU A O 1
ATOM 636 N N . GLU A 1 81 ? -10.606 -2.030 10.951 1.00 89.12 81 GLU A N 1
ATOM 637 C CA . GLU A 1 81 ? -10.864 -1.423 12.270 1.00 89.12 81 GLU A CA 1
ATOM 638 C C . GLU A 1 81 ? -12.309 -0.918 12.388 1.00 89.12 81 GLU A C 1
ATOM 640 O O . GLU A 1 81 ? -12.953 -1.094 13.422 1.00 89.12 81 GLU A O 1
ATOM 645 N N . HIS A 1 82 ? -12.858 -0.383 11.295 1.00 88.44 82 HIS A N 1
ATOM 646 C CA . HIS A 1 82 ? -14.256 0.039 11.201 1.00 88.44 82 HIS A CA 1
ATOM 647 C C . HIS A 1 82 ? -15.236 -1.089 10.835 1.00 88.44 82 HIS A C 1
ATOM 649 O O . HIS A 1 82 ? -16.414 -0.815 10.607 1.00 88.44 82 HIS A O 1
ATOM 655 N N . GLN A 1 83 ? -14.779 -2.347 10.789 1.00 91.56 83 GLN A N 1
ATOM 656 C CA . GLN A 1 83 ? -15.572 -3.524 10.398 1.00 91.56 83 GLN A CA 1
ATOM 657 C C . GLN A 1 83 ? -16.187 -3.424 8.987 1.00 91.56 83 GLN A C 1
ATOM 659 O O . GLN A 1 83 ? -17.149 -4.123 8.666 1.00 91.56 83 GLN A O 1
ATOM 664 N N . ASP A 1 84 ? -15.612 -2.592 8.117 1.00 93.31 84 ASP A N 1
ATOM 665 C CA . ASP A 1 84 ? -16.016 -2.431 6.722 1.00 93.31 84 ASP A CA 1
ATOM 666 C C . ASP A 1 84 ? -15.244 -3.426 5.842 1.00 93.31 84 ASP A C 1
ATOM 668 O O . ASP A 1 84 ? -14.207 -3.127 5.238 1.00 93.31 84 ASP A O 1
ATOM 672 N N . ILE A 1 85 ? -15.738 -4.665 5.832 1.00 95.00 85 ILE A N 1
ATOM 673 C CA . ILE A 1 85 ? -15.071 -5.796 5.176 1.00 95.00 85 ILE A CA 1
ATOM 674 C C . ILE A 1 85 ? -15.032 -5.628 3.653 1.00 95.00 85 ILE A C 1
ATOM 676 O O . ILE A 1 85 ? -14.023 -5.957 3.027 1.00 95.00 85 ILE A O 1
ATOM 680 N N . ASP A 1 86 ? -16.090 -5.081 3.052 1.00 95.81 86 ASP A N 1
ATOM 681 C CA . ASP A 1 86 ? -16.176 -4.908 1.600 1.00 95.81 86 ASP A CA 1
ATOM 682 C C . ASP A 1 86 ? -15.129 -3.905 1.100 1.00 95.81 86 ASP A C 1
ATOM 684 O O . ASP A 1 86 ? -14.412 -4.178 0.129 1.00 95.81 86 ASP A O 1
ATOM 688 N N . LYS A 1 87 ? -14.956 -2.775 1.802 1.00 94.62 87 LYS A N 1
ATOM 689 C CA . LYS A 1 87 ? -13.889 -1.820 1.470 1.00 94.62 87 LYS A CA 1
ATOM 690 C C . LYS A 1 87 ? -12.502 -2.403 1.701 1.00 94.62 87 LYS A C 1
ATOM 692 O O . LYS A 1 87 ? -11.622 -2.199 0.866 1.00 94.62 87 LYS A O 1
ATOM 697 N N . ALA A 1 88 ? -12.301 -3.151 2.786 1.00 95.12 88 ALA A N 1
ATOM 698 C CA . ALA A 1 88 ? -11.021 -3.804 3.045 1.00 95.12 88 ALA A CA 1
ATOM 699 C C . ALA A 1 88 ? -10.635 -4.771 1.911 1.00 95.12 88 ALA A C 1
ATOM 701 O O . ALA A 1 88 ? -9.501 -4.742 1.431 1.00 95.12 88 ALA A O 1
ATOM 702 N N . ILE A 1 89 ? -11.584 -5.579 1.423 1.00 96.25 89 ILE A N 1
ATOM 703 C CA . ILE A 1 89 ? -11.367 -6.475 0.278 1.00 96.25 89 ILE A CA 1
ATOM 704 C C . ILE A 1 89 ? -11.014 -5.6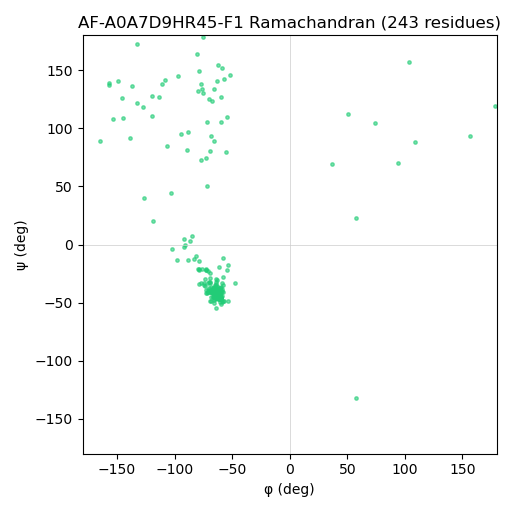74 -0.979 1.00 96.25 89 ILE A C 1
ATOM 706 O O . ILE A 1 89 ? -10.069 -6.044 -1.679 1.00 96.25 89 ILE A O 1
ATOM 710 N N . SER A 1 90 ? -11.723 -4.575 -1.250 1.00 97.06 90 SER A N 1
ATOM 711 C CA . SER A 1 90 ? -11.444 -3.709 -2.402 1.00 97.06 90 SER A CA 1
ATOM 712 C C . SER A 1 90 ? -10.011 -3.166 -2.380 1.00 97.06 90 SER A C 1
ATOM 714 O O . SER A 1 90 ? -9.294 -3.293 -3.373 1.00 97.06 90 SER A O 1
ATOM 716 N N . PHE A 1 91 ? -9.552 -2.622 -1.248 1.00 95.94 91 PHE A N 1
ATOM 717 C CA . PHE A 1 91 ? -8.183 -2.107 -1.120 1.00 95.94 91 PHE A CA 1
ATOM 718 C C . PHE A 1 91 ? -7.121 -3.203 -1.272 1.00 95.94 91 PHE A C 1
ATOM 720 O O . PHE A 1 91 ? -6.086 -2.988 -1.902 1.00 95.94 91 PHE A O 1
ATOM 727 N N . LEU A 1 92 ? -7.376 -4.407 -0.752 1.00 95.69 92 LEU A N 1
ATOM 728 C CA . LEU A 1 92 ? -6.466 -5.542 -0.928 1.00 95.69 92 LEU A CA 1
ATOM 729 C C . LEU A 1 92 ? -6.394 -6.008 -2.389 1.00 95.69 92 LEU A C 1
ATOM 731 O O . LEU A 1 92 ? -5.319 -6.383 -2.863 1.00 95.69 92 LEU A O 1
ATOM 735 N N . GLN A 1 93 ? -7.514 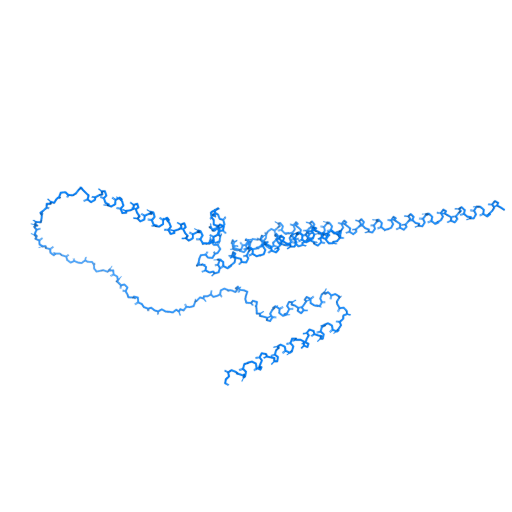-5.985 -3.114 1.00 96.44 93 GLN A N 1
ATOM 736 C CA . GLN A 1 93 ? -7.539 -6.294 -4.544 1.00 96.44 93 GLN A CA 1
ATOM 737 C C . GLN A 1 93 ? -6.764 -5.253 -5.356 1.00 96.44 93 GLN A C 1
ATOM 739 O O . GLN A 1 93 ? -5.963 -5.630 -6.211 1.00 96.44 93 GLN A O 1
ATOM 744 N N . GLU A 1 94 ? -6.940 -3.968 -5.051 1.00 94.56 94 GLU A N 1
ATOM 745 C CA . GLU A 1 94 ? -6.173 -2.881 -5.662 1.00 94.56 94 GLU A CA 1
ATOM 746 C C . GLU A 1 94 ? -4.666 -3.055 -5.417 1.00 94.56 94 GLU A C 1
ATOM 748 O O . GLU A 1 94 ? -3.877 -3.078 -6.366 1.00 94.56 94 GLU A O 1
ATOM 753 N N . GLY A 1 95 ? -4.268 -3.290 -4.161 1.00 93.38 95 GLY A N 1
ATOM 754 C CA . GLY A 1 95 ? -2.877 -3.555 -3.795 1.00 93.38 95 GLY A CA 1
ATOM 755 C C . GLY A 1 95 ? -2.300 -4.771 -4.529 1.00 93.38 95 GLY A C 1
ATOM 756 O O . GLY A 1 95 ? -1.178 -4.719 -5.039 1.00 93.38 95 GLY A O 1
ATOM 757 N N . LYS A 1 96 ? -3.079 -5.852 -4.670 1.00 94.44 96 LYS A N 1
ATOM 758 C CA . LYS A 1 96 ? -2.679 -7.044 -5.434 1.00 94.44 96 LYS A CA 1
ATOM 759 C C . LYS A 1 96 ? -2.401 -6.707 -6.902 1.00 94.44 96 LYS A C 1
ATOM 761 O O . LYS A 1 96 ? -1.346 -7.079 -7.416 1.00 94.44 96 LYS A O 1
ATOM 766 N N . VAL A 1 97 ? -3.311 -5.993 -7.566 1.00 93.62 97 VAL A N 1
ATOM 767 C CA . VAL A 1 97 ? -3.146 -5.586 -8.972 1.00 93.62 97 VAL A CA 1
ATOM 768 C C . VAL A 1 97 ? -1.919 -4.687 -9.137 1.00 93.62 97 VAL A C 1
ATOM 770 O O . VAL A 1 97 ? -1.116 -4.901 -10.049 1.00 93.62 97 VAL A O 1
ATOM 773 N N . ALA A 1 98 ? -1.714 -3.733 -8.226 1.00 91.06 98 ALA A N 1
ATOM 774 C CA . ALA A 1 98 ? -0.558 -2.841 -8.244 1.00 91.06 98 ALA A CA 1
ATOM 775 C C . ALA A 1 98 ? 0.776 -3.599 -8.107 1.00 91.06 98 ALA A C 1
ATOM 777 O O . ALA A 1 98 ? 1.757 -3.261 -8.779 1.00 91.06 98 ALA A O 1
ATOM 778 N N . ILE A 1 99 ? 0.822 -4.639 -7.267 1.00 93.75 99 ILE A N 1
ATOM 779 C CA . ILE A 1 99 ? 1.997 -5.506 -7.109 1.00 93.75 99 ILE A CA 1
ATOM 780 C C . ILE A 1 99 ? 2.230 -6.334 -8.377 1.00 93.75 99 ILE A C 1
ATOM 782 O O . ILE A 1 99 ? 3.347 -6.352 -8.895 1.00 93.75 99 ILE A O 1
ATOM 786 N N . GLU A 1 100 ? 1.197 -6.981 -8.921 1.00 91.75 100 GLU A N 1
ATOM 787 C CA . GLU A 1 100 ? 1.312 -7.797 -10.136 1.00 91.75 100 GLU A CA 1
ATOM 788 C C . GLU A 1 100 ? 1.788 -6.973 -11.342 1.00 91.75 100 GLU A C 1
ATOM 790 O O . GLU A 1 100 ? 2.678 -7.405 -12.082 1.00 91.75 100 GLU A O 1
ATOM 795 N N . ALA A 1 101 ? 1.250 -5.762 -11.516 1.00 87.12 101 ALA A N 1
ATOM 796 C CA . ALA A 1 101 ? 1.698 -4.824 -12.540 1.00 87.12 101 ALA A CA 1
ATOM 797 C C . ALA A 1 101 ? 3.181 -4.470 -12.356 1.00 87.12 101 ALA A C 1
ATOM 799 O O . ALA A 1 101 ? 3.967 -4.539 -13.304 1.00 87.12 101 ALA A O 1
ATOM 800 N N . ARG A 1 102 ? 3.609 -4.177 -11.122 1.00 92.81 102 ARG A N 1
ATOM 801 C CA . ARG A 1 102 ? 5.013 -3.856 -10.841 1.00 92.81 102 ARG A CA 1
ATOM 802 C C . ARG A 1 102 ? 5.948 -5.036 -11.072 1.00 92.81 102 ARG A C 1
ATOM 804 O O . ARG A 1 102 ? 7.035 -4.838 -11.607 1.00 92.81 102 ARG A O 1
ATOM 811 N N . MET A 1 103 ? 5.534 -6.257 -10.735 1.00 91.44 103 MET A N 1
ATOM 812 C CA . MET A 1 103 ? 6.313 -7.468 -11.009 1.00 91.44 103 MET A CA 1
ATOM 813 C C . MET A 1 103 ? 6.592 -7.636 -12.507 1.00 91.44 103 MET A C 1
ATOM 815 O O . MET A 1 103 ? 7.696 -8.037 -12.875 1.00 91.44 103 MET A O 1
ATOM 819 N N . LYS A 1 104 ? 5.629 -7.306 -13.381 1.00 89.44 104 LYS A N 1
ATOM 820 C CA . LYS A 1 104 ? 5.843 -7.305 -14.839 1.00 89.44 104 LYS A CA 1
ATOM 821 C C . LYS A 1 104 ? 6.895 -6.272 -15.248 1.00 89.44 104 LYS A C 1
ATOM 823 O O . LYS A 1 104 ? 7.796 -6.605 -16.011 1.00 89.44 104 LYS A O 1
ATOM 828 N N . LEU A 1 105 ? 6.833 -5.061 -14.691 1.00 86.44 105 LEU A N 1
ATOM 829 C CA . LEU A 1 105 ? 7.809 -4.003 -14.976 1.00 86.44 105 LEU A CA 1
ATOM 830 C C . LEU A 1 105 ? 9.219 -4.348 -14.478 1.00 86.44 105 LEU A C 1
ATOM 832 O O . LEU A 1 105 ? 10.194 -4.064 -15.164 1.00 86.44 105 LEU A O 1
ATOM 836 N N . ILE A 1 106 ? 9.341 -4.996 -13.316 1.00 88.38 106 ILE A N 1
ATOM 837 C CA . ILE A 1 106 ? 10.635 -5.472 -12.803 1.00 88.38 106 ILE A CA 1
ATOM 838 C C . ILE A 1 106 ? 11.224 -6.522 -13.745 1.00 88.38 106 ILE A C 1
ATOM 840 O O . ILE A 1 106 ? 12.399 -6.434 -14.082 1.00 88.38 106 ILE A O 1
ATOM 844 N N . LYS A 1 107 ? 10.410 -7.477 -14.216 1.00 88.31 107 LYS A N 1
ATOM 845 C CA . LYS A 1 107 ? 10.853 -8.460 -15.215 1.00 88.31 107 LYS A CA 1
ATOM 846 C C . LYS A 1 107 ? 11.317 -7.778 -16.501 1.00 88.31 107 LYS A C 1
ATOM 848 O O . LYS A 1 107 ? 12.376 -8.127 -16.995 1.00 88.31 107 LYS A O 1
ATOM 853 N N . LEU A 1 108 ? 10.569 -6.791 -17.001 1.00 82.75 108 LEU A N 1
ATOM 854 C CA . LEU A 1 108 ? 10.940 -6.028 -18.198 1.00 82.75 108 LEU A CA 1
ATOM 855 C C . LEU A 1 108 ? 12.272 -5.282 -18.026 1.00 82.75 108 LEU A C 1
ATOM 857 O O . LEU A 1 108 ? 13.081 -5.241 -18.950 1.00 82.75 108 LEU A O 1
ATOM 861 N N . ALA A 1 109 ? 12.506 -4.702 -16.846 1.00 85.38 109 ALA A N 1
ATOM 862 C CA . ALA A 1 109 ? 13.781 -4.071 -16.527 1.00 85.38 109 ALA A CA 1
ATOM 863 C C . ALA A 1 109 ? 14.925 -5.095 -16.457 1.00 85.38 109 ALA A C 1
ATOM 865 O O . ALA A 1 109 ? 16.023 -4.800 -16.904 1.00 85.38 109 ALA A O 1
ATOM 866 N N . ASP A 1 110 ? 14.695 -6.284 -15.906 1.00 88.19 110 ASP A N 1
ATOM 867 C CA . ASP A 1 110 ? 15.743 -7.302 -15.758 1.00 88.19 110 ASP A CA 1
ATOM 868 C C . ASP A 1 110 ? 16.103 -7.984 -17.090 1.00 88.19 110 ASP A C 1
ATOM 870 O O . ASP A 1 110 ? 17.255 -8.336 -17.321 1.00 88.19 110 ASP A O 1
ATOM 874 N N . THR A 1 111 ? 15.134 -8.145 -17.999 1.00 85.00 111 THR A N 1
ATOM 875 C CA . THR A 1 111 ? 15.358 -8.821 -19.287 1.00 85.00 111 THR A CA 1
ATOM 876 C C . THR A 1 111 ? 16.045 -7.958 -20.338 1.00 85.00 111 THR A C 1
ATOM 878 O O . THR A 1 111 ? 16.587 -8.505 -21.296 1.00 85.00 111 THR A O 1
ATOM 881 N N . ASN A 1 112 ? 15.980 -6.632 -20.210 1.00 84.81 112 ASN A N 1
ATOM 882 C CA . ASN A 1 112 ? 16.426 -5.707 -21.247 1.00 84.81 112 ASN A CA 1
ATOM 883 C C . ASN A 1 112 ? 17.692 -4.964 -20.808 1.00 84.81 112 ASN A C 1
ATOM 885 O O . ASN A 1 112 ? 17.750 -4.436 -19.700 1.00 84.81 112 ASN A O 1
ATOM 889 N N . ASP A 1 113 ? 18.658 -4.810 -21.716 1.00 86.06 113 ASP A N 1
ATOM 890 C CA . ASP A 1 113 ? 19.972 -4.208 -21.422 1.00 86.06 113 ASP A CA 1
ATOM 891 C C . ASP A 1 113 ? 19.895 -2.772 -20.871 1.00 86.06 113 ASP A C 1
ATOM 893 O O . ASP A 1 113 ? 20.762 -2.332 -20.115 1.00 86.06 113 ASP A O 1
ATOM 897 N N . HIS A 1 114 ? 18.842 -2.028 -21.227 1.00 85.44 114 HIS A N 1
ATOM 898 C CA . HIS A 1 114 ? 18.625 -0.647 -20.781 1.00 85.44 114 HIS A CA 1
ATOM 899 C C . HIS A 1 114 ? 17.787 -0.537 -19.492 1.00 85.44 114 HIS A C 1
ATOM 901 O O . HIS A 1 114 ? 17.472 0.566 -19.036 1.00 85.44 114 HIS A O 1
ATOM 907 N N . GLY A 1 115 ? 17.422 -1.658 -18.862 1.00 87.81 115 GLY A N 1
ATOM 908 C CA . GLY A 1 115 ? 16.852 -1.667 -17.518 1.00 87.81 115 GLY A CA 1
ATOM 909 C C . GLY A 1 115 ? 15.578 -0.833 -17.359 1.00 87.81 115 GLY A C 1
ATOM 910 O O . GLY A 1 115 ? 14.658 -0.873 -18.179 1.00 87.81 115 GLY A O 1
ATOM 911 N N . TRP A 1 116 ? 15.560 -0.012 -16.303 1.00 87.44 116 TRP A N 1
ATOM 912 C CA . TRP A 1 116 ? 14.485 0.939 -15.990 1.00 87.44 116 TRP A CA 1
ATOM 913 C C . TRP A 1 116 ? 14.255 2.015 -17.057 1.00 87.44 116 TRP A C 1
ATOM 915 O O . TRP A 1 116 ? 13.176 2.603 -17.078 1.00 87.44 116 TRP A O 1
ATOM 925 N N . GLN A 1 117 ? 15.224 2.282 -17.941 1.00 85.00 117 GLN A N 1
ATOM 926 C CA . GLN A 1 117 ? 14.999 3.195 -19.066 1.00 85.00 117 GLN A CA 1
ATOM 927 C C . GLN A 1 117 ? 14.009 2.577 -20.056 1.00 85.00 117 GLN A C 1
ATOM 929 O O . GLN A 1 117 ? 13.080 3.255 -20.474 1.00 85.00 117 GLN A O 1
ATOM 934 N N . THR A 1 118 ? 14.116 1.271 -20.323 1.00 83.38 118 THR A N 1
ATOM 935 C CA . THR A 1 118 ? 13.141 0.557 -21.164 1.00 83.38 118 THR A CA 1
ATOM 936 C C . THR A 1 118 ? 11.739 0.586 -20.566 1.00 83.38 118 THR A C 1
ATOM 938 O O . THR A 1 118 ? 10.761 0.752 -21.285 1.00 83.38 118 THR A O 1
ATOM 941 N N . VAL A 1 119 ? 11.629 0.454 -19.240 1.00 84.12 119 VAL A N 1
ATOM 942 C CA . VAL A 1 119 ? 10.338 0.556 -18.542 1.00 84.12 119 VAL A CA 1
ATOM 943 C C . VAL A 1 119 ? 9.746 1.958 -18.675 1.00 84.12 119 VAL A C 1
ATOM 945 O O . VAL A 1 119 ? 8.539 2.087 -18.842 1.00 84.12 119 VAL A O 1
ATOM 948 N N . ALA A 1 120 ? 10.574 3.004 -18.607 1.00 83.19 120 ALA A N 1
ATOM 949 C CA . ALA A 1 120 ? 10.107 4.375 -18.775 1.00 83.19 120 ALA A CA 1
ATOM 950 C C . ALA A 1 120 ? 9.522 4.601 -20.177 1.00 83.19 120 ALA A C 1
ATOM 952 O O . ALA A 1 120 ? 8.411 5.113 -20.271 1.00 83.19 120 ALA A O 1
ATOM 953 N N . GLU A 1 121 ? 10.218 4.149 -21.225 1.00 81.69 121 GLU A N 1
ATOM 954 C CA . GLU A 1 121 ? 9.727 4.216 -22.611 1.00 81.69 121 GLU A CA 1
ATOM 955 C C . GLU A 1 121 ? 8.440 3.394 -22.799 1.00 81.69 121 GLU A C 1
ATOM 957 O O . GLU A 1 121 ? 7.480 3.859 -23.413 1.00 81.69 121 GLU A O 1
ATOM 962 N N . TYR A 1 122 ? 8.382 2.197 -22.203 1.00 80.12 122 TYR A N 1
ATOM 963 C CA . TYR A 1 122 ? 7.192 1.342 -22.222 1.00 80.12 122 TYR A CA 1
ATOM 964 C C . TYR A 1 122 ? 5.976 2.029 -21.583 1.00 80.12 122 TYR A C 1
ATOM 966 O O . TYR A 1 122 ? 4.897 2.033 -22.165 1.00 80.12 122 TYR A O 1
ATOM 974 N N . MET A 1 123 ? 6.143 2.667 -20.418 1.00 75.62 123 MET A N 1
ATOM 975 C CA . MET A 1 123 ? 5.053 3.383 -19.741 1.00 75.62 123 MET A CA 1
ATOM 976 C C . MET A 1 123 ? 4.604 4.654 -20.476 1.00 75.62 123 MET A C 1
ATOM 978 O O . MET A 1 123 ? 3.475 5.090 -20.276 1.00 75.62 123 MET A O 1
ATOM 982 N N . THR A 1 124 ? 5.461 5.265 -21.301 1.00 72.44 124 THR A N 1
ATOM 983 C CA . THR A 1 124 ? 5.092 6.436 -22.115 1.00 72.44 124 THR A CA 1
ATOM 984 C C . THR A 1 124 ? 4.387 6.080 -23.422 1.00 72.44 124 THR A C 1
ATOM 986 O O . THR A 1 124 ? 3.830 6.965 -24.068 1.00 72.44 124 THR A O 1
ATOM 989 N N . ASN A 1 125 ? 4.401 4.810 -23.832 1.00 58.72 125 ASN A N 1
ATOM 990 C CA . ASN A 1 125 ? 3.824 4.381 -25.098 1.00 58.72 125 ASN A CA 1
ATOM 991 C C . ASN A 1 125 ? 2.375 3.892 -24.899 1.00 58.72 125 ASN A C 1
ATOM 993 O O . ASN A 1 125 ? 2.141 2.729 -24.578 1.00 58.72 125 ASN A O 1
ATOM 997 N N . GLU A 1 126 ? 1.393 4.779 -25.109 1.00 50.59 126 GLU A N 1
ATOM 998 C CA . GLU A 1 126 ? -0.055 4.522 -24.925 1.00 50.59 126 GLU A CA 1
ATOM 999 C C . GLU A 1 126 ? -0.621 3.354 -25.768 1.00 50.59 126 GLU A C 1
ATOM 1001 O O . GLU A 1 126 ? -1.739 2.905 -25.530 1.00 50.59 126 GLU A O 1
ATOM 1006 N N . LEU A 1 127 ? 0.133 2.827 -26.740 1.00 51.84 127 LEU A N 1
ATOM 1007 C CA . LEU A 1 127 ? -0.274 1.704 -27.600 1.00 51.84 127 LEU A CA 1
ATOM 1008 C C . LEU A 1 127 ? 0.148 0.318 -27.075 1.00 51.84 127 LEU A C 1
ATOM 1010 O O . LEU A 1 127 ? -0.156 -0.691 -27.714 1.00 51.84 127 LEU A O 1
ATOM 1014 N N . ALA A 1 128 ? 0.864 0.238 -25.951 1.00 45.16 128 ALA A N 1
ATOM 1015 C CA . ALA A 1 128 ? 1.537 -0.983 -25.504 1.00 45.16 128 ALA A CA 1
ATOM 1016 C C . ALA A 1 128 ? 0.809 -1.721 -24.363 1.00 45.16 128 ALA A C 1
ATOM 1018 O O . ALA A 1 128 ? 1.443 -2.199 -23.421 1.00 45.16 128 ALA A O 1
ATOM 1019 N N . ASP A 1 129 ? -0.515 -1.870 -24.448 1.00 49.66 129 ASP A N 1
ATOM 1020 C CA . ASP A 1 129 ? -1.265 -2.665 -23.457 1.00 49.66 129 ASP A CA 1
ATOM 1021 C C . ASP A 1 129 ? -1.029 -4.183 -23.634 1.00 49.66 129 ASP A C 1
ATOM 1023 O O . ASP A 1 129 ? -1.101 -4.959 -22.681 1.00 49.66 129 ASP A O 1
ATOM 1027 N N . ASN A 1 130 ? -0.612 -4.615 -24.834 1.00 46.28 130 ASN A N 1
ATOM 1028 C CA . ASN A 1 130 ? -0.259 -6.001 -25.138 1.00 46.28 130 ASN A CA 1
ATOM 1029 C C . ASN A 1 130 ? 1.137 -6.085 -25.782 1.00 46.28 130 ASN A C 1
ATOM 1031 O O . ASN A 1 130 ? 1.356 -5.606 -26.892 1.00 46.28 130 ASN A O 1
ATOM 1035 N N . SER A 1 131 ? 2.081 -6.780 -25.136 1.00 55.00 131 SER A N 1
ATOM 1036 C CA . SER A 1 131 ? 3.443 -7.033 -25.659 1.00 55.00 131 SER A CA 1
ATOM 1037 C C . SER A 1 131 ? 3.475 -7.690 -27.057 1.00 55.00 131 SER A C 1
ATOM 1039 O O . SER A 1 131 ? 4.477 -7.592 -27.773 1.00 55.00 131 SER A O 1
ATOM 1041 N N . ASP A 1 132 ? 2.394 -8.362 -27.466 1.00 53.25 132 ASP A N 1
ATOM 1042 C CA . ASP A 1 132 ? 2.277 -8.953 -28.805 1.00 53.25 132 ASP A CA 1
ATOM 1043 C C . ASP A 1 132 ? 1.968 -7.900 -29.886 1.00 53.25 132 ASP A C 1
ATOM 1045 O O . ASP A 1 132 ? 2.489 -7.982 -31.002 1.00 53.25 132 ASP A O 1
ATOM 1049 N N . ASP A 1 133 ? 1.213 -6.854 -29.538 1.00 52.66 133 ASP A N 1
ATOM 1050 C CA . ASP A 1 133 ? 0.876 -5.761 -30.452 1.00 52.66 133 ASP A CA 1
ATOM 1051 C C . ASP A 1 133 ? 2.073 -4.836 -30.693 1.00 52.66 133 ASP A C 1
ATOM 1053 O O . ASP A 1 133 ? 2.309 -4.443 -31.832 1.00 52.66 133 ASP A O 1
ATOM 1057 N N . GLU A 1 134 ? 2.921 -4.593 -29.689 1.00 58.09 134 GLU A N 1
ATOM 1058 C CA . GLU A 1 134 ? 4.164 -3.823 -29.858 1.00 58.09 134 GLU A CA 1
ATOM 1059 C C . GLU A 1 134 ? 5.105 -4.485 -30.878 1.00 58.09 134 GLU A C 1
ATOM 1061 O O . GLU A 1 134 ? 5.577 -3.852 -31.826 1.00 58.09 134 GLU A O 1
ATOM 1066 N N . LYS A 1 135 ? 5.307 -5.806 -30.764 1.00 67.06 135 LYS A N 1
ATOM 1067 C CA . LYS A 1 135 ? 6.096 -6.570 -31.744 1.00 67.06 135 LYS A CA 1
ATOM 1068 C C . LYS A 1 135 ? 5.444 -6.559 -33.122 1.00 67.06 135 LYS A C 1
ATOM 1070 O O . LYS A 1 135 ? 6.150 -6.621 -34.131 1.00 67.06 135 LYS A O 1
ATOM 1075 N N . ARG A 1 136 ? 4.112 -6.514 -33.197 1.00 64.00 136 ARG A N 1
ATOM 1076 C CA . ARG A 1 136 ? 3.368 -6.460 -34.460 1.00 64.00 136 ARG A CA 1
ATOM 1077 C C . ARG A 1 136 ? 3.480 -5.087 -35.123 1.00 64.00 136 ARG A C 1
ATOM 1079 O O . ARG A 1 136 ? 3.673 -5.041 -36.338 1.00 64.00 136 ARG A O 1
ATOM 1086 N N . ILE A 1 137 ? 3.441 -4.009 -34.343 1.00 69.56 137 ILE A N 1
ATOM 1087 C CA . ILE A 1 137 ? 3.601 -2.621 -34.791 1.00 69.56 137 ILE A CA 1
ATOM 1088 C C . ILE A 1 137 ? 5.041 -2.366 -35.238 1.00 69.56 137 ILE A C 1
ATOM 1090 O O . ILE A 1 137 ? 5.232 -1.946 -36.374 1.00 69.56 137 ILE A O 1
ATOM 1094 N N . ASP A 1 138 ? 6.055 -2.739 -34.452 1.00 76.12 138 ASP A N 1
ATOM 1095 C CA . ASP A 1 138 ? 7.469 -2.596 -34.842 1.00 76.12 138 ASP A CA 1
ATOM 1096 C C . ASP A 1 138 ? 7.785 -3.386 -36.128 1.00 76.12 138 ASP A C 1
ATOM 1098 O O . ASP A 1 138 ? 8.458 -2.905 -37.046 1.00 76.12 138 ASP A O 1
ATOM 1102 N N . ARG A 1 139 ? 7.223 -4.596 -36.272 1.00 76.31 139 ARG A N 1
ATOM 1103 C CA . ARG A 1 139 ? 7.324 -5.370 -37.522 1.00 76.31 139 ARG A CA 1
ATOM 1104 C C . ARG A 1 139 ? 6.611 -4.685 -38.685 1.00 76.31 139 ARG A C 1
ATOM 1106 O O . ARG A 1 139 ? 7.140 -4.703 -39.802 1.00 76.31 139 ARG A O 1
ATOM 1113 N N . ALA A 1 140 ? 5.426 -4.121 -38.462 1.00 69.94 140 ALA A N 1
ATOM 1114 C CA . ALA A 1 140 ? 4.666 -3.409 -39.483 1.00 69.94 140 ALA A CA 1
ATOM 1115 C C . ALA A 1 140 ? 5.391 -2.131 -39.925 1.00 69.94 140 ALA A C 1
ATOM 1117 O O . ALA A 1 140 ? 5.516 -1.901 -41.127 1.00 69.94 140 ALA A O 1
ATOM 1118 N N . GLU A 1 141 ? 5.958 -1.373 -38.989 1.00 79.50 141 GLU A N 1
ATOM 1119 C CA . GLU A 1 141 ? 6.721 -0.152 -39.231 1.00 79.50 141 GLU A CA 1
ATOM 1120 C C . GLU A 1 141 ? 8.013 -0.447 -39.994 1.00 79.50 141 GLU A C 1
ATOM 1122 O O . GLU A 1 141 ? 8.222 0.089 -41.082 1.00 79.50 141 GLU A O 1
ATOM 1127 N N . LYS A 1 142 ? 8.820 -1.416 -39.538 1.00 84.12 142 LYS A N 1
ATOM 1128 C CA . LYS A 1 142 ? 10.010 -1.879 -40.278 1.00 84.12 142 LYS A CA 1
ATOM 1129 C C . LYS A 1 142 ? 9.658 -2.384 -41.676 1.00 84.12 142 LYS A C 1
ATOM 1131 O O . LYS A 1 142 ? 10.438 -2.229 -42.618 1.00 84.12 142 LYS A O 1
ATOM 1136 N N . THR A 1 143 ? 8.493 -3.008 -41.845 1.00 81.12 143 THR A N 1
ATOM 1137 C CA . THR A 1 143 ? 8.018 -3.470 -43.158 1.00 81.12 143 THR A CA 1
ATOM 1138 C C . THR A 1 143 ? 7.573 -2.304 -44.041 1.00 81.12 143 THR A C 1
ATOM 1140 O O . THR A 1 143 ? 7.901 -2.287 -45.231 1.00 81.12 143 THR A O 1
ATOM 1143 N N . ALA A 1 144 ? 6.868 -1.321 -43.485 1.00 79.06 144 ALA A N 1
ATOM 1144 C CA . ALA A 1 144 ? 6.442 -0.112 -44.178 1.00 79.06 144 ALA A CA 1
ATOM 1145 C C . ALA A 1 144 ? 7.647 0.736 -44.598 1.00 79.06 144 ALA A C 1
ATOM 1147 O O . ALA A 1 144 ? 7.741 1.124 -45.761 1.00 79.06 144 ALA A O 1
ATOM 1148 N N . GLU A 1 145 ? 8.628 0.916 -43.715 1.00 82.00 145 GLU A N 1
ATOM 1149 C CA . GLU A 1 145 ? 9.866 1.638 -43.998 1.00 82.00 145 GLU A CA 1
ATOM 1150 C C . GLU A 1 145 ? 10.667 0.949 -45.116 1.00 82.00 145 GLU A C 1
ATOM 1152 O O . GLU A 1 145 ? 11.108 1.595 -46.071 1.00 82.00 145 GLU A O 1
ATOM 1157 N N . LYS A 1 146 ? 10.780 -0.389 -45.086 1.00 81.62 146 LYS A N 1
ATOM 1158 C CA . LYS A 1 146 ? 11.388 -1.169 -46.180 1.00 81.62 146 LYS A CA 1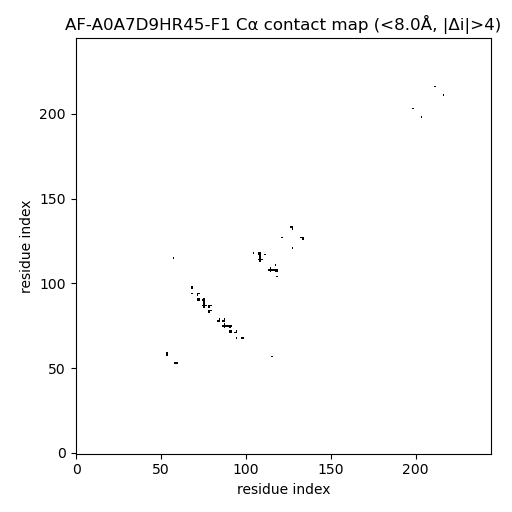
ATOM 1159 C C . LYS A 1 146 ? 10.634 -0.997 -47.500 1.00 81.62 146 LYS A C 1
ATOM 1161 O O . LYS A 1 146 ? 11.271 -0.879 -48.547 1.00 81.62 146 LYS A O 1
ATOM 1166 N N . LYS A 1 147 ? 9.296 -0.985 -47.482 1.00 79.56 147 LYS A N 1
ATOM 1167 C CA . LYS A 1 147 ? 8.474 -0.760 -48.684 1.00 79.56 147 LYS A CA 1
ATOM 1168 C C . LYS A 1 147 ? 8.626 0.670 -49.213 1.00 79.56 147 LYS A C 1
ATOM 1170 O O . LYS A 1 147 ? 8.796 0.835 -50.418 1.00 79.56 147 LYS A O 1
ATOM 1175 N N . ALA A 1 148 ? 8.659 1.676 -48.343 1.00 76.19 148 ALA A N 1
ATOM 1176 C CA . ALA A 1 148 ? 8.858 3.078 -48.706 1.00 76.19 148 ALA A CA 1
ATOM 1177 C C . ALA A 1 148 ? 10.257 3.328 -49.292 1.00 76.19 148 ALA A C 1
ATOM 1179 O O . ALA A 1 148 ? 10.384 3.945 -50.350 1.00 76.19 148 ALA A O 1
ATOM 1180 N N . LYS A 1 149 ? 11.309 2.766 -48.680 1.00 78.56 149 LYS A N 1
ATOM 1181 C CA . LYS A 1 149 ? 12.683 2.823 -49.207 1.00 78.56 149 LYS A CA 1
ATOM 1182 C C . LYS A 1 149 ? 12.795 2.145 -50.575 1.00 78.56 149 LYS A C 1
ATOM 1184 O O . LYS A 1 149 ? 13.409 2.708 -51.477 1.00 78.56 149 LYS A O 1
ATOM 1189 N N . LYS A 1 150 ? 12.157 0.983 -50.775 1.00 73.00 150 LYS A N 1
ATOM 1190 C CA . LYS A 1 150 ? 12.103 0.305 -52.086 1.00 73.00 150 LYS A CA 1
ATOM 1191 C C . LYS A 1 150 ? 11.320 1.108 -53.129 1.00 73.00 150 LYS A C 1
ATOM 1193 O O . LYS A 1 150 ? 11.766 1.210 -54.270 1.00 73.00 150 LYS A O 1
ATOM 1198 N N . ALA A 1 151 ? 10.198 1.715 -52.746 1.00 69.12 151 ALA A N 1
ATOM 1199 C CA . ALA A 1 151 ? 9.416 2.576 -53.628 1.00 69.12 151 ALA A CA 1
ATOM 1200 C C . ALA A 1 151 ? 10.218 3.817 -54.056 1.00 69.12 151 ALA A C 1
ATOM 1202 O O . ALA A 1 151 ? 10.249 4.140 -55.242 1.00 69.12 151 ALA A O 1
ATOM 1203 N N . ASN A 1 152 ? 10.944 4.452 -53.133 1.00 63.44 152 ASN A N 1
ATOM 1204 C CA . ASN A 1 152 ? 11.807 5.594 -53.441 1.00 63.44 152 ASN A CA 1
ATOM 1205 C C . ASN A 1 152 ? 13.031 5.196 -54.281 1.00 63.44 152 ASN A C 1
ATOM 1207 O O . ASN A 1 152 ? 13.332 5.875 -55.258 1.00 63.44 152 ASN A O 1
ATOM 1211 N N . ALA A 1 153 ? 13.672 4.056 -54.004 1.00 62.28 153 ALA A N 1
ATOM 1212 C CA . ALA A 1 153 ? 14.774 3.546 -54.826 1.00 62.28 153 ALA A CA 1
ATOM 1213 C C . ALA A 1 153 ? 14.337 3.206 -56.266 1.00 62.28 153 ALA A C 1
ATOM 1215 O O . ALA A 1 153 ? 15.086 3.444 -57.213 1.00 62.28 153 ALA A O 1
ATOM 1216 N N . SER A 1 154 ? 13.109 2.703 -56.450 1.00 58.66 154 SER A N 1
ATOM 1217 C CA . SER A 1 154 ? 12.546 2.401 -57.776 1.00 58.66 154 SER A CA 1
ATOM 1218 C C . SER A 1 154 ? 12.167 3.642 -58.597 1.00 58.66 154 SER A C 1
ATOM 1220 O O . SER A 1 154 ? 12.068 3.565 -59.822 1.00 58.66 154 SER A O 1
ATOM 1222 N N . LYS A 1 155 ? 11.969 4.793 -57.939 1.00 55.62 155 LYS A N 1
ATOM 1223 C CA . LYS A 1 155 ? 11.738 6.081 -58.608 1.00 55.62 155 LYS A CA 1
ATOM 1224 C C . LYS A 1 155 ? 13.050 6.692 -59.108 1.00 55.62 155 LYS A C 1
ATOM 1226 O O . LYS A 1 155 ? 13.068 7.263 -60.191 1.00 55.62 155 LYS A O 1
ATOM 1231 N N . THR A 1 156 ? 14.154 6.496 -58.384 1.00 52.16 156 THR A N 1
ATOM 1232 C CA . THR A 1 156 ? 15.484 7.007 -58.765 1.00 52.16 156 THR A CA 1
ATOM 1233 C C . THR A 1 156 ? 16.185 6.150 -59.831 1.00 52.16 156 THR A C 1
ATOM 1235 O O . THR A 1 156 ? 17.061 6.640 -60.540 1.00 52.16 156 THR A O 1
ATOM 1238 N N . SER A 1 157 ? 15.809 4.876 -60.003 1.00 51.50 157 SER A N 1
ATOM 1239 C CA . SER A 1 157 ? 16.431 3.986 -61.001 1.00 51.50 157 SER A CA 1
ATOM 1240 C C . SER A 1 157 ? 15.907 4.154 -62.434 1.00 51.50 157 SER A C 1
ATOM 1242 O O . SER A 1 157 ? 16.515 3.621 -63.359 1.00 51.50 157 SER A O 1
ATOM 1244 N N . LYS A 1 158 ? 14.826 4.917 -62.654 1.00 51.41 158 LYS A N 1
ATOM 1245 C CA . LYS A 1 158 ? 14.283 5.191 -63.999 1.00 51.41 158 LYS A CA 1
ATOM 1246 C C . LYS A 1 158 ? 14.919 6.399 -64.709 1.00 51.41 158 LYS A C 1
ATOM 1248 O O . LYS A 1 158 ? 14.499 6.717 -65.815 1.00 51.41 158 LYS A O 1
ATOM 1253 N N . SER A 1 159 ? 15.927 7.059 -64.125 1.00 48.47 159 SER A N 1
ATOM 1254 C CA . SER A 1 159 ? 16.503 8.306 -64.668 1.00 48.47 159 SER A CA 1
ATOM 1255 C C . SER A 1 159 ? 18.026 8.285 -64.876 1.00 48.47 159 SER A C 1
ATOM 1257 O O . SER A 1 159 ? 18.701 9.276 -64.593 1.00 48.47 159 SER A O 1
ATOM 1259 N N . ARG A 1 160 ? 18.612 7.183 -65.359 1.00 51.22 160 ARG A N 1
ATOM 1260 C CA . ARG A 1 160 ? 20.022 7.191 -65.792 1.00 51.22 160 ARG A CA 1
ATOM 1261 C C . ARG A 1 160 ? 20.149 6.834 -67.274 1.00 51.22 160 ARG A C 1
ATOM 1263 O O . ARG A 1 160 ? 19.936 5.672 -67.614 1.00 51.22 160 ARG A O 1
ATOM 1270 N N . PRO A 1 161 ? 20.524 7.789 -68.147 1.00 44.09 161 PRO A N 1
ATOM 1271 C CA . PRO A 1 161 ? 21.007 7.471 -69.480 1.00 44.09 161 PRO A CA 1
ATOM 1272 C C . PRO A 1 161 ? 22.342 6.726 -69.378 1.00 44.09 161 PRO A C 1
ATOM 1274 O O . PRO A 1 161 ? 23.236 7.098 -68.618 1.00 44.09 161 PRO A O 1
ATOM 1277 N N . PHE A 1 162 ? 22.442 5.648 -70.143 1.00 47.28 162 PHE A N 1
ATOM 1278 C CA . PHE A 1 162 ? 23.640 4.852 -70.363 1.00 47.28 162 PHE A CA 1
ATOM 1279 C C . PHE A 1 162 ? 24.677 5.660 -71.157 1.00 47.28 162 PHE A C 1
ATOM 1281 O O . PHE A 1 162 ? 24.377 6.074 -72.273 1.00 47.28 162 PHE A O 1
ATOM 1288 N N . GLN A 1 163 ? 25.901 5.839 -70.640 1.00 43.41 163 GLN A N 1
ATOM 1289 C CA . GLN A 1 163 ? 27.029 6.241 -71.490 1.00 43.41 163 GLN A CA 1
ATOM 1290 C C . GLN A 1 163 ? 28.400 5.787 -70.949 1.00 43.41 163 GLN A C 1
ATOM 1292 O O . GLN A 1 163 ? 28.890 6.292 -69.946 1.00 43.41 163 GLN A O 1
ATOM 1297 N N . GLY A 1 164 ? 28.968 4.790 -71.643 1.00 34.75 164 GLY A N 1
ATOM 1298 C CA . GLY A 1 164 ? 30.372 4.661 -72.076 1.00 34.75 164 GLY A CA 1
ATOM 1299 C C . GLY A 1 164 ? 31.542 4.848 -71.091 1.00 34.75 164 GLY A C 1
ATOM 1300 O O . GLY A 1 164 ? 31.882 5.962 -70.716 1.00 34.75 164 GLY A O 1
ATOM 1301 N N . TYR A 1 165 ? 32.259 3.753 -70.819 1.00 34.78 165 TYR A N 1
ATOM 1302 C CA . TYR A 1 165 ? 33.678 3.694 -70.396 1.00 34.78 165 TYR A CA 1
ATOM 1303 C C . TYR A 1 165 ? 34.643 3.960 -71.585 1.00 34.78 165 TYR A C 1
ATOM 1305 O O . TYR A 1 165 ? 34.173 3.907 -72.723 1.00 34.78 165 TYR A O 1
ATOM 1313 N N . PRO A 1 166 ? 35.993 3.991 -71.422 1.00 56.91 166 PRO A N 1
ATOM 1314 C CA . PRO A 1 166 ? 36.858 4.406 -70.298 1.00 56.91 166 PRO A CA 1
ATOM 1315 C C . PRO A 1 166 ? 38.020 5.335 -70.756 1.00 56.91 166 PRO A C 1
ATOM 1317 O O . PRO A 1 166 ? 38.330 5.420 -71.939 1.00 56.91 166 PRO A O 1
ATOM 1320 N N . ASN A 1 167 ? 38.794 5.914 -69.828 1.00 41.69 167 ASN A N 1
ATOM 1321 C CA . ASN A 1 167 ? 40.223 6.131 -70.102 1.00 41.69 167 ASN A CA 1
ATOM 1322 C C . ASN A 1 167 ? 41.084 5.977 -68.838 1.00 41.69 167 ASN A C 1
ATOM 1324 O O . ASN A 1 167 ? 40.820 6.581 -67.801 1.00 41.69 167 ASN A O 1
ATOM 1328 N N . ARG A 1 168 ? 42.099 5.111 -68.945 1.00 42.59 168 ARG A N 1
ATOM 1329 C CA . ARG A 1 168 ? 43.211 4.929 -67.994 1.00 42.59 168 ARG A CA 1
ATOM 1330 C C . ARG A 1 168 ? 44.234 6.045 -68.213 1.00 42.59 168 ARG A C 1
ATOM 1332 O O . ARG A 1 168 ? 44.439 6.362 -69.371 1.00 42.59 168 ARG A O 1
ATOM 1339 N N . ILE A 1 169 ? 44.956 6.477 -67.170 1.00 40.66 169 ILE A N 1
ATOM 1340 C CA . ILE A 1 169 ? 46.432 6.355 -67.013 1.00 40.66 169 ILE A CA 1
ATOM 1341 C C . ILE A 1 169 ? 46.759 6.426 -65.497 1.00 40.66 169 ILE A C 1
ATOM 1343 O O . ILE A 1 169 ? 46.158 7.243 -64.800 1.00 40.66 169 ILE A O 1
ATOM 1347 N N . PRO A 1 170 ? 47.673 5.587 -64.961 1.00 56.62 170 PRO A N 1
ATOM 1348 C CA . PRO A 1 170 ? 48.070 5.581 -63.553 1.00 56.62 170 PRO A CA 1
ATOM 1349 C C . PRO A 1 170 ? 49.361 6.384 -63.302 1.00 56.62 170 PRO A C 1
ATOM 1351 O O . PRO A 1 170 ? 50.301 6.295 -64.088 1.00 56.62 170 PRO A O 1
ATOM 1354 N N . TYR A 1 171 ? 49.480 7.063 -62.156 1.00 35.72 171 TYR A N 1
ATOM 1355 C CA . TYR A 1 171 ? 50.792 7.285 -61.538 1.00 35.72 171 TYR A CA 1
ATOM 1356 C C . TYR A 1 171 ? 50.712 7.361 -60.010 1.00 35.72 171 TYR A C 1
ATOM 1358 O O . TYR A 1 171 ? 49.775 7.871 -59.404 1.00 35.72 171 TYR A O 1
ATOM 1366 N N . ARG A 1 172 ? 51.740 6.752 -59.441 1.00 39.66 172 ARG A N 1
ATOM 1367 C CA . ARG A 1 172 ? 52.034 6.370 -58.067 1.00 39.66 172 ARG A CA 1
ATOM 1368 C C . ARG A 1 172 ? 52.470 7.586 -57.246 1.00 39.66 172 ARG A C 1
ATOM 1370 O O . ARG A 1 172 ? 53.330 8.325 -57.703 1.00 39.66 172 ARG A O 1
ATOM 1377 N N . ASN A 1 173 ? 51.996 7.713 -56.007 1.00 40.09 173 ASN A N 1
ATOM 1378 C CA . ASN A 1 173 ? 52.888 8.012 -54.886 1.00 40.09 173 ASN A CA 1
ATOM 1379 C C . ASN A 1 173 ? 52.301 7.568 -53.543 1.00 40.09 173 ASN A C 1
ATOM 1381 O O . ASN A 1 173 ? 51.104 7.632 -53.285 1.00 40.09 173 ASN A O 1
ATOM 1385 N N . SER A 1 174 ? 53.216 7.018 -52.756 1.00 44.69 174 SER A N 1
ATOM 1386 C CA . SER A 1 174 ? 53.059 6.332 -51.482 1.00 44.69 174 SER A CA 1
ATOM 1387 C C . SER A 1 174 ? 52.911 7.311 -50.311 1.00 44.69 174 SER A C 1
ATOM 1389 O O . SER A 1 174 ? 53.357 8.449 -50.408 1.00 44.69 174 SER A O 1
ATOM 1391 N N . MET A 1 175 ? 52.426 6.764 -49.189 1.00 39.09 175 MET A N 1
ATOM 1392 C CA . MET A 1 175 ? 52.639 7.165 -47.787 1.00 39.09 175 MET A CA 1
ATOM 1393 C C . MET A 1 175 ? 51.440 7.795 -47.070 1.00 39.09 175 MET A C 1
ATOM 1395 O O . MET A 1 175 ? 51.322 9.006 -46.960 1.00 39.09 175 MET A O 1
ATOM 1399 N N . ALA A 1 176 ? 50.621 6.934 -46.461 1.00 38.97 176 ALA A N 1
ATOM 1400 C CA . ALA A 1 176 ? 50.173 7.096 -45.075 1.00 38.97 176 ALA A CA 1
ATOM 1401 C C . ALA A 1 176 ? 49.572 5.769 -44.593 1.00 38.97 176 ALA A C 1
ATOM 1403 O O . ALA A 1 176 ? 48.387 5.478 -44.742 1.00 38.97 176 ALA A O 1
ATOM 1404 N N . SER A 1 177 ? 50.447 4.935 -44.039 1.00 41.12 177 SER A N 1
ATOM 1405 C CA . SER A 1 177 ? 50.071 3.778 -43.241 1.00 41.12 177 SER A CA 1
ATOM 1406 C C . SER A 1 177 ? 49.483 4.266 -41.914 1.00 41.12 177 SER A C 1
ATOM 1408 O O . SER A 1 177 ? 50.141 5.046 -41.226 1.00 41.12 177 SER A O 1
ATOM 1410 N N . ARG A 1 178 ? 48.259 3.818 -41.592 1.00 39.78 178 ARG A N 1
ATOM 1411 C CA . ARG A 1 178 ? 47.763 3.364 -40.269 1.00 39.78 178 ARG A CA 1
ATOM 1412 C C . ARG A 1 178 ? 46.234 3.495 -40.188 1.00 39.78 178 ARG A C 1
ATOM 1414 O O . ARG A 1 178 ? 45.698 4.507 -39.750 1.00 39.78 178 ARG A O 1
ATOM 1421 N N . ARG A 1 179 ? 45.527 2.414 -40.516 1.00 37.72 179 ARG A N 1
ATOM 1422 C CA . ARG A 1 179 ? 44.287 2.035 -39.820 1.00 37.72 179 ARG A CA 1
ATOM 1423 C C . ARG A 1 179 ? 44.393 0.546 -39.497 1.00 37.72 179 ARG A C 1
ATOM 1425 O O . ARG A 1 179 ? 44.601 -0.223 -40.434 1.00 37.72 179 ARG A O 1
ATOM 1432 N N . PRO A 1 180 ? 44.312 0.120 -38.227 1.00 40.19 180 PRO A N 1
ATOM 1433 C CA . PRO A 1 180 ? 44.246 -1.296 -37.924 1.00 40.19 180 PRO A CA 1
ATOM 1434 C C . PRO A 1 180 ? 42.846 -1.815 -38.251 1.00 40.19 180 PRO A C 1
ATOM 1436 O O . PRO A 1 180 ? 41.840 -1.231 -37.851 1.00 40.19 180 PRO A O 1
ATOM 1439 N N . VAL A 1 181 ? 42.816 -2.919 -38.990 1.00 39.25 181 VAL A N 1
ATOM 1440 C CA . VAL A 1 181 ? 41.681 -3.832 -39.094 1.00 39.25 181 VAL A CA 1
ATOM 1441 C C . VAL A 1 181 ? 41.706 -4.722 -37.849 1.00 39.25 181 VAL A C 1
ATOM 1443 O O . VAL A 1 181 ? 42.763 -5.229 -37.473 1.00 39.25 181 VAL A O 1
ATOM 1446 N N . PHE A 1 182 ? 40.552 -4.865 -37.200 1.00 34.22 182 PHE A N 1
ATOM 1447 C CA . PHE A 1 182 ? 40.309 -5.812 -36.111 1.00 34.22 182 PHE A CA 1
ATOM 1448 C C . PHE A 1 182 ? 40.563 -7.259 -36.558 1.00 34.22 182 PHE A C 1
ATOM 1450 O O . PHE A 1 182 ? 40.289 -7.598 -37.711 1.00 34.22 182 PHE A O 1
ATOM 1457 N N . PRO A 1 183 ? 40.938 -8.140 -35.623 1.00 44.66 183 PRO A N 1
ATOM 1458 C CA . PRO A 1 183 ? 40.310 -9.454 -35.586 1.00 44.66 183 PRO A CA 1
ATOM 1459 C C . PRO A 1 183 ? 39.484 -9.621 -34.310 1.00 44.66 183 PRO A C 1
ATOM 1461 O O . PRO A 1 183 ? 39.961 -9.412 -33.197 1.00 44.66 183 PRO A O 1
ATOM 1464 N N . ASP A 1 184 ? 38.234 -10.002 -34.529 1.00 41.94 184 ASP A N 1
ATOM 1465 C CA . ASP A 1 184 ? 37.332 -10.607 -33.560 1.00 41.94 184 ASP A CA 1
ATOM 1466 C C . ASP A 1 184 ? 37.895 -11.968 -33.106 1.00 41.94 184 ASP A C 1
ATOM 1468 O O . ASP A 1 184 ? 38.462 -12.683 -33.933 1.00 41.94 184 ASP A O 1
ATOM 1472 N N . HIS A 1 185 ? 37.770 -12.291 -31.813 1.00 39.25 185 HIS A N 1
ATOM 1473 C CA . HIS A 1 185 ? 37.251 -13.574 -31.318 1.00 39.25 185 HIS A CA 1
ATOM 1474 C C . HIS A 1 185 ? 37.281 -13.655 -29.776 1.00 39.25 185 HIS A C 1
ATOM 1476 O O . HIS A 1 185 ? 38.336 -13.714 -29.153 1.00 39.25 185 HIS A O 1
ATOM 1482 N N . ASN A 1 186 ? 36.075 -13.814 -29.219 1.00 35.91 186 ASN A N 1
ATOM 1483 C CA . ASN A 1 186 ? 35.716 -14.687 -28.091 1.00 35.91 186 ASN A CA 1
ATOM 1484 C C . ASN A 1 186 ? 36.123 -14.325 -26.644 1.00 35.91 186 ASN A C 1
ATOM 1486 O O . ASN A 1 186 ? 37.179 -14.712 -26.158 1.00 35.91 186 ASN A O 1
ATOM 1490 N N . GLY A 1 187 ? 35.119 -13.865 -25.884 1.00 32.88 187 GLY A N 1
ATOM 1491 C CA . GLY A 1 187 ? 34.717 -14.546 -24.640 1.00 32.88 187 GLY A CA 1
ATOM 1492 C C . GLY A 1 187 ? 35.135 -13.928 -23.295 1.00 32.88 187 GLY A C 1
ATOM 1493 O O . GLY A 1 187 ? 36.063 -13.136 -23.233 1.00 32.88 187 GLY A O 1
ATOM 1494 N N . PRO A 1 188 ? 34.408 -14.249 -22.206 1.00 50.25 188 PRO A N 1
ATOM 1495 C CA . PRO A 1 188 ? 33.824 -13.246 -21.317 1.00 50.25 188 PRO A CA 1
ATOM 1496 C C . PRO A 1 188 ? 34.521 -13.153 -19.955 1.00 50.25 188 PRO A C 1
ATOM 1498 O O . PRO A 1 188 ? 34.820 -14.167 -19.327 1.00 50.25 188 PRO A O 1
ATOM 1501 N N . SER A 1 189 ? 34.675 -11.939 -19.425 1.00 41.31 189 SER A N 1
AT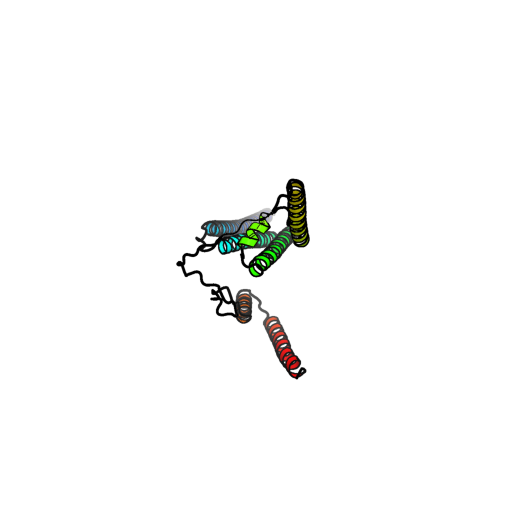OM 1502 C CA . SER A 1 189 ? 35.076 -11.759 -18.029 1.00 41.31 189 SER A CA 1
ATOM 1503 C C . SER A 1 189 ? 34.418 -10.543 -17.385 1.00 41.31 189 SER A C 1
ATOM 1505 O O . SER A 1 189 ? 34.803 -9.404 -17.634 1.00 41.31 189 SER A O 1
ATOM 1507 N N . GLY A 1 190 ? 33.484 -10.835 -16.478 1.00 38.84 190 GLY A N 1
ATOM 1508 C CA . GLY A 1 190 ? 33.374 -10.097 -15.224 1.00 38.84 190 GLY A CA 1
ATOM 1509 C C . GLY A 1 190 ? 32.397 -8.934 -15.205 1.00 38.84 190 GLY A C 1
ATOM 1510 O O . GLY A 1 190 ? 32.804 -7.790 -15.031 1.00 38.84 190 GLY A O 1
ATOM 1511 N N . ASN A 1 191 ? 31.101 -9.243 -15.248 1.00 43.06 191 ASN A N 1
ATOM 1512 C CA . ASN A 1 191 ? 30.084 -8.381 -14.653 1.00 43.06 191 ASN A CA 1
ATOM 1513 C C . ASN A 1 191 ? 30.458 -8.130 -13.184 1.00 43.06 191 ASN A C 1
ATOM 1515 O O . ASN A 1 191 ? 30.375 -9.037 -12.352 1.00 43.06 191 ASN A O 1
ATOM 1519 N N . ALA A 1 192 ? 30.869 -6.905 -12.858 1.00 41.72 192 ALA A N 1
ATOM 1520 C CA . ALA A 1 192 ? 30.920 -6.444 -11.481 1.00 41.72 192 ALA A CA 1
ATOM 1521 C C . ALA A 1 192 ? 29.475 -6.312 -10.984 1.00 41.72 192 ALA A C 1
ATOM 1523 O O . ALA A 1 192 ? 28.792 -5.314 -11.203 1.00 41.72 192 ALA A O 1
ATOM 1524 N N . ILE A 1 193 ? 29.004 -7.389 -10.365 1.00 46.78 193 ILE A N 1
ATOM 1525 C CA . ILE A 1 193 ? 27.747 -7.479 -9.635 1.00 46.78 193 ILE A CA 1
ATOM 1526 C C . ILE A 1 193 ? 27.807 -6.449 -8.501 1.00 46.78 193 ILE A C 1
ATOM 1528 O O . ILE A 1 193 ? 28.509 -6.644 -7.508 1.00 46.78 193 ILE A O 1
ATOM 1532 N N . GLY A 1 194 ? 27.087 -5.336 -8.648 1.00 42.62 194 GLY A N 1
ATOM 1533 C CA . GLY A 1 194 ? 26.746 -4.480 -7.511 1.00 42.62 194 GLY A CA 1
ATOM 1534 C C . GLY A 1 194 ? 25.876 -5.263 -6.516 1.00 42.62 194 GLY A C 1
ATOM 1535 O O . GLY A 1 194 ? 25.209 -6.217 -6.917 1.00 42.62 194 GLY A O 1
ATOM 1536 N N . PRO A 1 195 ? 25.858 -4.914 -5.217 1.00 51.44 195 PRO A N 1
ATOM 1537 C CA . PRO A 1 195 ? 25.123 -5.671 -4.211 1.00 51.44 195 PRO A CA 1
ATOM 1538 C C . PRO A 1 195 ? 23.621 -5.362 -4.301 1.00 51.44 195 PRO A C 1
ATOM 1540 O O . PRO A 1 195 ? 23.050 -4.681 -3.453 1.00 51.44 195 PRO A O 1
ATOM 1543 N N . CYS A 1 196 ? 22.958 -5.862 -5.339 1.00 43.72 196 CYS A N 1
ATOM 1544 C CA . CYS A 1 196 ? 21.510 -5.962 -5.401 1.00 43.72 196 CYS A CA 1
ATOM 1545 C C . CYS A 1 196 ? 21.092 -7.310 -4.794 1.00 43.72 196 CYS A C 1
ATOM 1547 O O . CYS A 1 196 ? 21.169 -8.359 -5.424 1.00 43.72 196 CYS A O 1
ATOM 1549 N N . TYR A 1 197 ? 20.726 -7.256 -3.509 1.00 45.12 197 TYR A N 1
ATOM 1550 C CA . TYR A 1 197 ? 19.778 -8.152 -2.834 1.00 45.12 197 TYR A CA 1
ATOM 1551 C C . TYR A 1 197 ? 19.809 -9.628 -3.269 1.00 45.12 197 TYR A C 1
ATOM 1553 O O . TYR A 1 197 ? 18.828 -10.188 -3.754 1.00 45.12 197 TYR A O 1
ATOM 1561 N N . LYS A 1 198 ? 20.893 -10.335 -2.935 1.00 40.16 198 LYS A N 1
ATOM 1562 C CA . LYS A 1 198 ? 20.759 -11.765 -2.636 1.00 40.16 198 LYS A CA 1
ATOM 1563 C C . LYS A 1 198 ? 19.995 -11.899 -1.319 1.00 40.16 198 LYS A C 1
ATOM 1565 O O . LYS A 1 198 ? 20.596 -12.099 -0.267 1.00 40.16 198 LYS A O 1
ATOM 1570 N N . LEU A 1 199 ? 18.669 -11.782 -1.371 1.00 47.47 199 LEU A N 1
ATOM 1571 C CA . LEU A 1 199 ? 17.822 -12.387 -0.352 1.00 47.47 199 LEU A CA 1
ATOM 1572 C C . LEU A 1 199 ? 17.998 -13.899 -0.518 1.00 47.47 199 LEU A C 1
ATOM 1574 O O . LEU A 1 199 ? 17.336 -14.547 -1.325 1.00 47.47 199 LEU A O 1
ATOM 1578 N N . SER A 1 200 ? 18.997 -14.440 0.179 1.00 50.19 200 SER A N 1
ATOM 1579 C CA . SER A 1 200 ? 19.148 -15.878 0.353 1.00 50.19 200 SER A CA 1
ATOM 1580 C C . SER A 1 200 ? 17.818 -16.427 0.863 1.00 50.19 200 SER A C 1
ATOM 1582 O O . SER A 1 200 ? 17.138 -15.784 1.658 1.00 50.19 200 SER A O 1
ATOM 1584 N N . VAL A 1 201 ? 17.451 -17.643 0.470 1.00 56.47 201 VAL A N 1
ATOM 1585 C CA . VAL A 1 201 ? 16.313 -18.347 1.079 1.00 56.47 201 VAL A CA 1
ATOM 1586 C C . VAL A 1 201 ? 16.405 -18.270 2.617 1.00 56.47 201 VAL A C 1
ATOM 1588 O O . VAL A 1 201 ? 15.398 -18.052 3.283 1.00 56.47 201 VAL A O 1
ATOM 1591 N N . ALA A 1 202 ? 17.625 -18.269 3.174 1.00 52.16 202 ALA A N 1
ATOM 1592 C CA . ALA A 1 202 ? 17.892 -18.050 4.594 1.00 52.16 202 ALA A CA 1
ATOM 1593 C C . ALA A 1 202 ? 17.429 -16.683 5.143 1.00 52.16 202 ALA A C 1
ATOM 1595 O O . ALA A 1 202 ? 16.932 -16.633 6.261 1.00 52.16 202 ALA A O 1
ATOM 1596 N N . SER A 1 203 ? 17.531 -15.579 4.393 1.00 56.44 203 SER A N 1
ATOM 1597 C CA . SER A 1 203 ? 17.037 -14.269 4.854 1.00 56.44 203 SER A CA 1
ATOM 1598 C C . SER A 1 203 ? 15.510 -14.185 4.834 1.00 56.44 203 SER A C 1
ATOM 1600 O O . SER A 1 203 ? 14.931 -13.516 5.683 1.00 56.44 203 SER A O 1
ATOM 1602 N N . MET A 1 204 ? 14.852 -14.910 3.921 1.00 56.38 204 MET A N 1
ATOM 1603 C CA . MET A 1 204 ? 13.397 -15.103 3.961 1.00 56.38 204 MET A CA 1
ATOM 1604 C C . MET A 1 204 ? 12.976 -15.929 5.185 1.00 56.38 204 MET A C 1
ATOM 1606 O O . MET A 1 204 ? 11.994 -15.592 5.839 1.00 56.38 204 MET A O 1
ATOM 1610 N N . TYR A 1 205 ? 13.746 -16.968 5.534 1.00 55.47 205 TYR A N 1
ATOM 1611 C CA . TYR A 1 205 ? 13.526 -17.755 6.751 1.00 55.47 205 TYR A CA 1
ATOM 1612 C C . TYR A 1 205 ? 13.719 -16.923 8.022 1.00 55.47 205 TYR A C 1
ATOM 1614 O O . TYR A 1 205 ? 12.892 -17.007 8.919 1.00 55.47 205 TYR A O 1
ATOM 1622 N N . ILE A 1 206 ? 14.749 -16.074 8.091 1.00 62.66 206 ILE A N 1
ATOM 1623 C CA . ILE A 1 206 ? 14.988 -15.201 9.251 1.00 62.66 206 ILE A CA 1
ATOM 1624 C C . ILE A 1 206 ? 13.863 -14.164 9.401 1.00 62.66 206 ILE A C 1
ATOM 1626 O O . ILE A 1 206 ? 13.396 -13.936 10.514 1.00 62.66 206 ILE A O 1
ATOM 1630 N N . ALA A 1 207 ? 13.369 -13.589 8.299 1.00 58.44 207 ALA A N 1
ATOM 1631 C CA . ALA A 1 207 ? 12.238 -12.660 8.333 1.00 58.44 207 ALA A CA 1
ATOM 1632 C C . ALA A 1 207 ? 10.924 -13.343 8.762 1.00 58.44 207 ALA A C 1
ATOM 1634 O O . ALA A 1 207 ? 10.168 -12.773 9.544 1.00 58.44 207 ALA A O 1
ATOM 1635 N N . LEU A 1 208 ? 10.678 -14.582 8.316 1.00 57.03 208 LEU A N 1
ATOM 1636 C CA . LEU A 1 208 ? 9.549 -15.393 8.788 1.00 57.03 208 LEU A CA 1
ATOM 1637 C C . LEU A 1 208 ? 9.686 -15.764 10.271 1.00 57.03 208 LEU A C 1
ATOM 1639 O O . LEU A 1 208 ? 8.694 -15.721 10.992 1.00 57.03 208 LEU A O 1
ATOM 1643 N N . CYS A 1 209 ? 10.895 -16.068 10.749 1.00 57.19 209 CYS A N 1
ATOM 1644 C CA . CYS A 1 209 ? 11.141 -16.335 12.166 1.00 57.19 209 CYS A CA 1
ATOM 1645 C C . CYS A 1 209 ? 10.875 -15.096 13.038 1.00 57.19 209 CYS A C 1
ATOM 1647 O O . CYS A 1 209 ? 10.194 -15.216 14.049 1.00 57.19 209 CYS A O 1
ATOM 1649 N N . PHE A 1 210 ? 11.310 -13.902 12.617 1.00 54.81 210 PHE A N 1
ATOM 1650 C CA . PHE A 1 210 ? 11.032 -12.652 13.343 1.00 54.81 210 PHE A CA 1
ATOM 1651 C C . PHE A 1 210 ? 9.552 -12.230 13.287 1.00 54.81 210 PHE A C 1
ATOM 1653 O O . PHE A 1 210 ? 9.021 -11.682 14.256 1.00 54.81 210 PHE A O 1
ATOM 1660 N N . ALA A 1 211 ? 8.853 -12.512 12.182 1.00 52.28 211 ALA A N 1
ATOM 1661 C CA . ALA A 1 211 ? 7.416 -12.254 12.058 1.00 52.28 211 ALA A CA 1
ATOM 1662 C C . ALA A 1 211 ? 6.568 -13.184 12.948 1.00 52.28 211 ALA A C 1
ATOM 1664 O O . ALA A 1 211 ? 5.499 -12.793 13.412 1.00 52.28 211 ALA A O 1
ATOM 1665 N N . LEU A 1 212 ? 7.054 -14.397 13.231 1.00 51.28 212 LEU A N 1
ATOM 1666 C CA . LEU A 1 212 ? 6.397 -15.338 14.145 1.00 51.28 212 LEU A CA 1
ATOM 1667 C C . LEU A 1 212 ? 6.633 -15.014 15.629 1.00 51.28 212 LEU A C 1
ATOM 1669 O O . LEU A 1 212 ? 5.917 -15.535 16.480 1.00 51.28 212 LEU A O 1
ATOM 1673 N N . GLU A 1 213 ? 7.595 -14.146 15.942 1.00 46.62 213 GLU A N 1
ATOM 1674 C CA . GLU A 1 213 ? 7.951 -13.770 17.317 1.00 46.62 213 GLU A CA 1
ATOM 1675 C C . GLU A 1 213 ? 7.304 -12.444 17.764 1.00 46.62 213 GLU A C 1
ATOM 1677 O O . GLU A 1 213 ? 7.250 -12.140 18.953 1.00 46.62 213 GLU A O 1
ATOM 1682 N N . SER A 1 214 ? 6.745 -11.675 16.822 1.00 50.41 214 SER A N 1
ATOM 1683 C CA . SER A 1 214 ? 6.161 -10.342 17.054 1.00 50.41 214 SER A CA 1
ATOM 1684 C C . SER A 1 214 ? 4.626 -10.315 17.121 1.00 50.41 214 SER A C 1
ATOM 1686 O O . SER A 1 214 ? 4.042 -9.280 17.435 1.00 50.41 214 SER A O 1
ATOM 1688 N N . GLN A 1 215 ? 3.954 -11.446 16.897 1.00 45.94 215 GLN A N 1
ATOM 1689 C CA . GLN A 1 215 ? 2.502 -11.576 17.038 1.00 45.94 215 GLN A CA 1
ATOM 1690 C C . GLN A 1 215 ? 2.182 -12.636 18.093 1.00 45.94 215 GLN A C 1
ATOM 1692 O O . GLN A 1 215 ? 2.667 -13.764 18.043 1.00 45.94 215 GLN A O 1
ATOM 1697 N N . HIS A 1 216 ? 1.348 -12.263 19.060 1.00 47.50 216 HIS A N 1
ATOM 1698 C CA . HIS A 1 216 ? 0.816 -13.110 20.125 1.00 47.50 216 HIS A CA 1
ATOM 1699 C C . HIS A 1 216 ? 0.097 -14.373 19.587 1.00 47.50 216 HIS A C 1
ATOM 1701 O O . HIS A 1 216 ? -1.128 -14.447 19.596 1.00 47.50 216 HIS A O 1
ATOM 1707 N N . TYR A 1 217 ? 0.827 -15.423 19.194 1.00 45.00 217 TYR A N 1
ATOM 1708 C CA . TYR A 1 217 ? 0.251 -16.744 18.917 1.00 45.00 217 TYR A CA 1
ATOM 1709 C C . TYR A 1 217 ? 0.608 -17.720 20.042 1.00 45.00 217 TYR A C 1
ATOM 1711 O O . TYR A 1 217 ? 1.571 -18.483 19.988 1.00 45.00 217 TYR A O 1
ATOM 1719 N N . ARG A 1 218 ? -0.199 -17.697 21.110 1.00 50.22 218 ARG A N 1
ATOM 1720 C CA . ARG A 1 218 ? -0.127 -18.620 22.259 1.00 50.22 218 ARG A CA 1
ATOM 1721 C C . ARG A 1 218 ? -0.612 -20.037 21.914 1.00 50.22 218 ARG A C 1
ATOM 1723 O O . ARG A 1 218 ? -1.428 -20.609 22.628 1.00 50.22 218 ARG A O 1
ATOM 1730 N N . SER A 1 219 ? -0.115 -20.637 20.837 1.00 53.97 219 SER A N 1
ATOM 1731 C CA . SER A 1 219 ? -0.342 -22.061 20.587 1.00 53.97 219 SER A CA 1
ATOM 1732 C C . SER A 1 219 ? 0.929 -22.723 20.077 1.00 53.97 219 SER A C 1
ATOM 1734 O O . SER A 1 219 ? 1.201 -22.799 18.879 1.00 53.97 219 SER A O 1
ATOM 1736 N N . THR A 1 220 ? 1.705 -23.251 21.024 1.00 57.97 220 THR A N 1
ATOM 1737 C CA . THR A 1 220 ? 2.889 -24.095 20.794 1.00 57.97 220 THR A CA 1
ATOM 1738 C C . THR A 1 220 ? 2.594 -25.307 19.902 1.00 57.97 220 THR A C 1
ATOM 1740 O O . THR A 1 220 ? 3.514 -25.880 19.319 1.00 57.97 220 THR A O 1
ATOM 1743 N N . ALA A 1 221 ? 1.322 -25.683 19.739 1.00 61.25 221 ALA A N 1
ATOM 1744 C CA . ALA A 1 221 ? 0.890 -26.746 18.842 1.00 61.25 221 ALA A CA 1
ATOM 1745 C C . ALA A 1 221 ? 1.070 -26.390 17.355 1.00 61.25 221 ALA A C 1
ATOM 1747 O O . ALA A 1 221 ? 1.535 -27.231 16.588 1.00 61.25 221 ALA A O 1
ATOM 1748 N N . VAL A 1 222 ? 0.768 -25.152 16.945 1.00 64.81 222 VAL A N 1
ATOM 1749 C CA . VAL A 1 222 ? 0.847 -24.741 15.528 1.00 64.81 222 VAL A CA 1
ATOM 1750 C C . VAL A 1 222 ? 2.299 -24.635 15.071 1.00 64.81 222 VAL A C 1
ATOM 1752 O O . VAL A 1 222 ? 2.649 -25.128 14.001 1.00 64.81 222 VAL A O 1
ATOM 1755 N N . ILE A 1 223 ? 3.170 -24.095 15.926 1.00 66.69 223 ILE A N 1
ATOM 1756 C CA . ILE A 1 223 ? 4.612 -24.016 15.660 1.00 66.69 223 ILE A CA 1
ATOM 1757 C C . ILE A 1 223 ? 5.215 -25.425 15.544 1.00 66.69 223 ILE A C 1
ATOM 1759 O O . ILE A 1 223 ? 5.970 -25.697 14.614 1.00 66.69 223 ILE A O 1
ATOM 1763 N N . ARG A 1 224 ? 4.831 -26.365 16.421 1.00 72.25 224 ARG A N 1
ATOM 1764 C CA . ARG A 1 224 ? 5.290 -27.765 16.338 1.00 72.25 224 ARG A CA 1
ATOM 1765 C C . ARG A 1 224 ? 4.800 -28.475 15.075 1.00 72.25 224 ARG A C 1
ATOM 1767 O O . ARG A 1 224 ? 5.572 -29.217 14.472 1.00 72.25 224 ARG A O 1
ATOM 1774 N N . LEU A 1 225 ? 3.556 -28.235 14.656 1.00 72.19 225 LEU A N 1
ATOM 1775 C CA . LEU A 1 225 ? 3.008 -28.799 13.419 1.00 72.19 225 LEU A CA 1
ATOM 1776 C C . LEU A 1 225 ? 3.726 -28.254 12.180 1.00 72.19 225 LEU A C 1
ATOM 1778 O O . LEU A 1 225 ? 4.073 -29.034 11.294 1.00 72.19 225 LEU A O 1
ATOM 1782 N N . LEU A 1 226 ? 4.012 -26.949 12.142 1.00 70.56 226 LEU A N 1
ATOM 1783 C CA . LEU A 1 226 ? 4.774 -26.329 11.056 1.00 70.56 226 LEU A CA 1
ATOM 1784 C C . LEU A 1 226 ? 6.221 -26.837 11.012 1.00 70.56 226 LEU A C 1
ATOM 1786 O O . LEU A 1 226 ? 6.688 -27.209 9.936 1.00 70.56 226 LEU A O 1
ATOM 1790 N N . CYS A 1 227 ? 6.903 -26.958 12.157 1.00 73.06 227 CYS A N 1
ATOM 1791 C CA . CYS A 1 227 ? 8.244 -27.549 12.212 1.00 73.06 227 CYS A CA 1
ATOM 1792 C C . CYS A 1 227 ? 8.254 -29.011 11.734 1.00 73.06 227 CYS A C 1
ATOM 1794 O O . CYS A 1 227 ? 9.054 -29.360 10.869 1.00 73.06 227 CYS A O 1
ATOM 1796 N N . SER A 1 228 ? 7.322 -29.851 12.201 1.00 71.69 228 SER A N 1
ATOM 1797 C CA . SER A 1 228 ? 7.211 -31.249 11.745 1.00 71.69 228 SER A CA 1
ATOM 1798 C C . SER A 1 228 ? 6.881 -31.374 10.253 1.00 71.69 228 SER A C 1
ATOM 1800 O O . SER A 1 228 ? 7.365 -32.287 9.581 1.00 71.69 228 SER A O 1
ATOM 1802 N N . TYR A 1 229 ? 6.058 -30.474 9.710 1.00 71.69 229 TYR A N 1
ATOM 1803 C CA . TYR A 1 229 ? 5.733 -30.462 8.284 1.00 71.69 229 TYR A CA 1
ATOM 1804 C C . TYR A 1 229 ? 6.952 -30.082 7.429 1.00 71.69 229 TYR A C 1
ATOM 1806 O O . TYR A 1 229 ? 7.228 -30.720 6.410 1.00 71.69 229 TYR A O 1
ATOM 1814 N N . LEU A 1 230 ? 7.735 -29.099 7.879 1.00 69.25 230 LEU A N 1
ATOM 1815 C CA . LEU A 1 230 ? 8.950 -28.658 7.195 1.00 69.25 230 LEU A CA 1
ATOM 1816 C C . LEU A 1 230 ? 10.083 -29.693 7.275 1.00 69.25 230 LEU A C 1
ATOM 1818 O O . LEU A 1 230 ? 10.763 -29.921 6.272 1.00 69.25 230 LEU A O 1
ATOM 1822 N N . GLU A 1 231 ? 10.243 -30.392 8.400 1.00 72.56 231 GLU A N 1
ATOM 1823 C CA . GLU A 1 231 ? 11.190 -31.510 8.519 1.00 72.56 231 GLU A CA 1
ATOM 1824 C C . GLU A 1 231 ? 10.841 -32.666 7.569 1.00 72.56 231 GLU A C 1
ATOM 1826 O O . GLU A 1 231 ? 11.728 -33.229 6.922 1.00 72.56 231 GLU A O 1
ATOM 1831 N N . ARG A 1 232 ? 9.548 -32.974 7.387 1.00 68.81 232 ARG A N 1
ATOM 1832 C CA . ARG A 1 232 ? 9.099 -33.979 6.404 1.00 68.81 232 ARG A CA 1
ATOM 1833 C C . ARG A 1 232 ? 9.373 -33.558 4.963 1.00 68.81 232 ARG A C 1
ATOM 1835 O O . ARG A 1 232 ? 9.766 -34.396 4.153 1.00 68.81 232 ARG A O 1
ATOM 1842 N N . LEU A 1 233 ? 9.208 -32.276 4.636 1.00 64.19 233 LEU A N 1
ATOM 1843 C CA . LEU A 1 233 ? 9.532 -31.752 3.306 1.00 64.19 233 LEU A CA 1
ATOM 1844 C C . LEU A 1 233 ? 11.044 -31.763 3.030 1.00 64.19 233 LEU A C 1
ATOM 1846 O O . LEU A 1 233 ? 11.455 -32.077 1.913 1.00 64.19 233 LEU A O 1
ATOM 1850 N N . SER A 1 234 ? 11.868 -31.482 4.043 1.00 66.25 234 SER A N 1
ATOM 1851 C CA . SER A 1 234 ? 13.331 -31.580 3.951 1.00 66.25 234 SER A CA 1
ATOM 1852 C C . SER A 1 234 ? 13.798 -33.030 3.762 1.00 66.25 234 SER A C 1
ATOM 1854 O O . SER A 1 234 ? 14.577 -33.332 2.856 1.00 66.25 234 SER A O 1
ATOM 1856 N N . SER A 1 235 ? 13.236 -33.963 4.537 1.00 63.06 235 SER A N 1
ATOM 1857 C CA . SER A 1 235 ? 13.561 -35.391 4.442 1.00 63.06 235 SER A CA 1
ATOM 1858 C C . SER A 1 235 ? 13.142 -36.006 3.095 1.00 63.06 235 SER A C 1
ATOM 1860 O O . SER A 1 235 ? 13.864 -36.832 2.536 1.00 63.06 235 SER A O 1
ATOM 1862 N N . ASN A 1 236 ? 12.026 -35.554 2.507 1.00 56.06 236 ASN A N 1
ATOM 1863 C CA . ASN A 1 236 ? 11.595 -36.012 1.181 1.00 56.06 236 ASN A CA 1
ATOM 1864 C C . ASN A 1 236 ? 12.487 -35.506 0.037 1.00 56.06 236 ASN A C 1
ATOM 1866 O O . ASN A 1 236 ? 12.700 -36.244 -0.922 1.00 56.06 236 ASN A O 1
ATOM 1870 N N . LYS A 1 237 ? 13.078 -34.306 0.134 1.00 55.31 237 LYS A N 1
ATOM 1871 C CA . LYS A 1 237 ? 14.033 -33.822 -0.883 1.00 55.31 237 LYS A CA 1
ATOM 1872 C C . LYS A 1 237 ? 15.305 -34.674 -0.943 1.00 55.31 237 LYS A C 1
ATOM 1874 O O . LYS A 1 237 ? 15.804 -34.931 -2.035 1.00 55.31 237 LYS A O 1
ATOM 1879 N N . HIS A 1 238 ? 15.785 -35.173 0.199 1.00 48.00 238 HIS A N 1
ATOM 1880 C CA . HIS A 1 238 ? 16.931 -36.088 0.232 1.00 48.00 238 HIS A CA 1
ATOM 1881 C C . HIS A 1 238 ? 16.619 -37.470 -0.360 1.00 48.00 238 HIS A C 1
ATOM 1883 O O . HIS A 1 238 ? 17.490 -38.061 -0.995 1.00 48.00 238 HIS A O 1
ATOM 1889 N N . LYS A 1 239 ? 15.380 -37.962 -0.228 1.00 50.38 239 LYS A N 1
ATOM 1890 C CA . LYS A 1 239 ? 14.961 -39.241 -0.829 1.00 50.38 239 LYS A CA 1
ATOM 1891 C C . LYS A 1 239 ? 14.764 -39.161 -2.344 1.00 50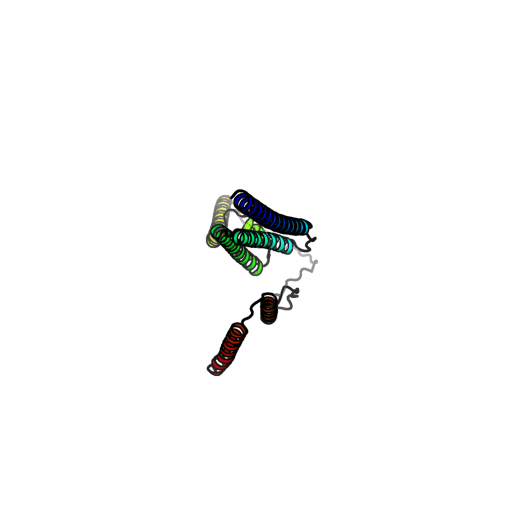.38 239 LYS A C 1
ATOM 1893 O O . LYS A 1 239 ? 15.087 -40.116 -3.039 1.00 50.38 239 LYS A O 1
ATOM 1898 N N . VAL A 1 240 ? 14.288 -38.028 -2.867 1.00 49.12 240 VAL A N 1
ATOM 1899 C CA . VAL A 1 240 ? 14.108 -37.841 -4.320 1.00 49.12 240 VAL A CA 1
ATOM 1900 C C . VAL A 1 240 ? 15.454 -37.713 -5.045 1.00 49.12 240 VAL A C 1
ATOM 1902 O O . VAL A 1 240 ? 15.585 -38.224 -6.148 1.00 49.12 240 VAL A O 1
ATOM 1905 N N . LEU A 1 241 ? 16.477 -37.128 -4.411 1.00 43.03 241 LEU A N 1
ATOM 1906 C CA . LEU A 1 241 ? 17.823 -37.019 -4.997 1.00 43.03 241 LEU A CA 1
ATOM 1907 C C . LEU A 1 241 ? 18.635 -38.326 -4.961 1.00 43.03 241 LEU A C 1
ATOM 1909 O O . LEU A 1 241 ? 19.556 -38.477 -5.756 1.00 43.03 241 LEU A O 1
ATOM 1913 N N . GLN A 1 242 ? 18.302 -39.277 -4.081 1.00 43.06 242 GLN A N 1
ATOM 1914 C CA . GLN A 1 242 ? 18.933 -40.607 -4.058 1.00 43.06 242 GLN A CA 1
ATOM 1915 C C . GLN A 1 242 ? 18.246 -41.633 -4.972 1.00 43.06 242 GLN A C 1
ATOM 1917 O O . GLN A 1 242 ? 18.825 -42.681 -5.230 1.00 43.06 242 GLN A O 1
ATOM 1922 N N . ALA A 1 243 ? 17.041 -41.346 -5.475 1.00 46.59 243 ALA A N 1
ATOM 1923 C CA . ALA A 1 243 ? 16.306 -42.234 -6.382 1.00 46.59 243 ALA A CA 1
ATOM 1924 C C . ALA A 1 243 ? 16.591 -41.971 -7.878 1.00 46.59 243 ALA A C 1
ATOM 1926 O O . ALA A 1 243 ? 16.026 -42.647 -8.733 1.00 46.59 243 ALA A O 1
ATOM 1927 N N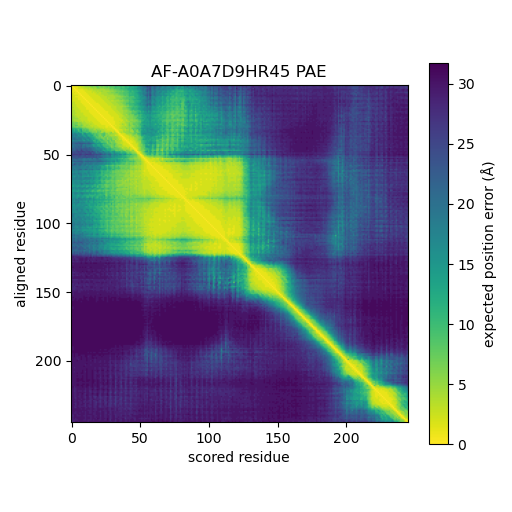 . THR A 1 244 ? 17.439 -40.988 -8.197 1.00 47.88 244 THR A N 1
ATOM 1928 C CA . THR A 1 244 ? 17.794 -40.589 -9.574 1.00 47.88 244 THR A CA 1
ATOM 1929 C C . THR A 1 244 ? 19.287 -40.738 -9.906 1.00 47.88 244 THR A C 1
ATOM 1931 O O . THR A 1 244 ? 19.748 -40.117 -10.861 1.00 47.88 244 THR A O 1
ATOM 1934 N N . CYS A 1 245 ? 20.031 -41.549 -9.147 1.00 40.47 245 CYS A N 1
ATOM 1935 C CA . CYS A 1 245 ? 21.363 -42.036 -9.528 1.00 40.47 245 CYS A CA 1
ATOM 1936 C C . CYS A 1 245 ? 21.315 -43.541 -9.789 1.00 40.47 245 CYS A C 1
ATOM 1938 O O . CYS A 1 245 ? 20.707 -44.248 -8.954 1.00 40.47 245 CYS A O 1
#

Organism: Paramuricea clavata (NCBI:txid317549)

Foldseek 3Di:
DVVVVVVVVVVVVVVVVVVVVVVVVVVVVVVVVVVVVVVVVVVVVVVVVVPDPDPDPVVVVVSVLVVVLVVLQVQLVVCVVVVNNVSNVVSVVVSVVSVVVVVVLQVVQVVDPNRVVSSVVLVPDPQPPDPVVVVVVVVVVVVVVVVVVVVVVVVVVVDDDDDDDDDDDDDDDDDDDDDDDDDDDDDDDDDPDDPDDPPDVVVVVVVVVVVVVPDPDPDPPVVVVVVVVVVVVVVVVVVVVVVPD

Mean predicted aligned error: 21.09 Å